Protein AF-A0A5C9ES95-F1 (afdb_monomer_lite)

Secondary structure (DSSP, 8-state):
----HHHHHHHTTTT-HHHHHHHHHHHHHHHHTT--SEEE-SEEEE----HHHHHHHHHHHHHHHTTS--SSEEEEPPBSS-TTTTTTTT--HHHHHHHHHHHHHHHHTT-B----S-TTTTT--PPTT-B-EE--HHHHHHHHHTS--B-----HHHHHHHHHHTEEE--GGGSGGG--EEEEEE--S---HHHHHHHHHHHHHHHTTS-EEEES-----HHHHHHHHHHHHHHH----EEETTTSS---EEEEEEEEEPPHHHHHHHHHHT---SS-SEEEEEEEEE-HHHHHHHHHS----S-EEEEE-HHHHTT--PPPTTEEEESSB-TTTS-GGGTT--EEEES-HHHHHHHHHHH--EEEE--HHHHH-

Radius of gyration: 20.48 Å; chains: 1; bounding box: 52×50×52 Å

Structure (mmCIF, N/CA/C/O backbone):
data_AF-A0A5C9ES95-F1
#
_entry.id   AF-A0A5C9ES95-F1
#
loop_
_atom_site.group_PDB
_atom_site.id
_atom_site.type_symbol
_atom_site.label_atom_id
_atom_site.label_alt_id
_atom_site.label_comp_id
_atom_site.label_asym_id
_atom_site.label_entity_id
_atom_site.label_seq_id
_atom_site.pdbx_PDB_ins_code
_atom_site.Cartn_x
_atom_site.Cartn_y
_atom_site.Cartn_z
_atom_site.occupancy
_atom_site.B_iso_or_equiv
_atom_site.auth_seq_id
_atom_site.auth_comp_id
_atom_site.auth_asym_id
_atom_site.auth_atom_id
_atom_site.pdbx_PDB_model_num
ATOM 1 N N . MET A 1 1 ? -25.489 -1.469 14.350 1.00 92.94 1 MET A N 1
ATOM 2 C CA . MET A 1 1 ? -24.376 -2.086 15.109 1.00 92.94 1 MET A CA 1
ATOM 3 C C . MET A 1 1 ? -24.628 -1.999 16.622 1.00 92.94 1 MET A C 1
ATOM 5 O O . MET A 1 1 ? -25.226 -1.022 17.062 1.00 92.94 1 MET A O 1
ATOM 9 N N . TYR A 1 2 ? -24.215 -2.992 17.417 1.00 95.62 2 TYR A N 1
ATOM 10 C CA . TYR A 1 2 ? -24.234 -2.962 18.887 1.00 95.62 2 TYR A CA 1
ATOM 11 C C . TYR A 1 2 ? -23.021 -2.196 19.427 1.00 95.62 2 TYR A C 1
ATOM 13 O O . TYR A 1 2 ? -21.894 -2.423 18.988 1.00 95.62 2 TYR A O 1
ATOM 21 N N . LEU A 1 3 ? -23.260 -1.310 20.394 1.00 97.44 3 LEU A N 1
ATOM 22 C CA . LEU A 1 3 ? -22.221 -0.585 21.117 1.00 97.44 3 LEU A CA 1
ATOM 23 C C . LEU A 1 3 ? -22.268 -0.946 22.600 1.00 97.44 3 LEU A C 1
ATOM 25 O O . LEU A 1 3 ? -23.328 -1.047 23.217 1.00 97.44 3 LEU A O 1
ATOM 29 N N . THR A 1 4 ? -21.095 -1.116 23.191 1.00 98.00 4 THR A N 1
ATOM 30 C CA . THR A 1 4 ? -20.934 -1.180 24.642 1.00 98.00 4 THR A CA 1
ATOM 31 C C . THR A 1 4 ? -21.221 0.187 25.267 1.00 98.00 4 THR A C 1
ATOM 33 O O . THR A 1 4 ? -21.088 1.226 24.622 1.00 98.00 4 THR A O 1
ATOM 36 N N . LYS A 1 5 ? -21.531 0.215 26.570 1.00 97.69 5 LYS A N 1
ATOM 37 C CA . LYS A 1 5 ? -21.778 1.473 27.305 1.00 97.69 5 LYS A CA 1
ATOM 38 C C . LYS A 1 5 ? -20.624 2.475 27.197 1.00 97.69 5 LYS A C 1
ATOM 40 O O . LYS A 1 5 ? -20.855 3.678 27.174 1.00 97.69 5 LYS A O 1
ATOM 45 N N . GLU A 1 6 ? -19.384 1.986 27.154 1.00 97.25 6 GLU A N 1
ATOM 46 C CA . GLU A 1 6 ? -18.206 2.840 26.978 1.00 97.25 6 GLU A CA 1
ATOM 47 C C . GLU A 1 6 ? -18.177 3.474 25.581 1.00 97.25 6 GLU A C 1
ATOM 49 O O . GLU A 1 6 ? -17.906 4.665 25.445 1.00 97.25 6 GLU A O 1
ATOM 54 N N . GLU A 1 7 ? -18.493 2.703 24.541 1.00 98.19 7 GLU A N 1
ATOM 55 C CA . GLU A 1 7 ? -18.530 3.208 23.168 1.00 98.19 7 GLU A CA 1
ATOM 56 C C . GLU A 1 7 ? -19.686 4.189 22.951 1.00 98.19 7 GLU A C 1
ATOM 58 O O . GLU A 1 7 ? -19.496 5.207 22.286 1.00 98.19 7 GLU A O 1
ATOM 63 N N . GLU A 1 8 ? -20.848 3.941 23.563 1.00 98.00 8 GLU A N 1
ATOM 64 C CA . GLU A 1 8 ? -21.971 4.886 23.585 1.00 98.00 8 GLU A CA 1
ATOM 65 C C . GLU A 1 8 ? -21.584 6.201 24.280 1.00 98.00 8 GLU A C 1
ATOM 67 O O . GLU A 1 8 ? -21.850 7.280 23.750 1.00 98.00 8 GLU A O 1
ATOM 72 N N . ALA A 1 9 ? -20.894 6.137 25.423 1.00 98.06 9 ALA A N 1
ATOM 73 C CA . ALA A 1 9 ? -20.397 7.325 26.120 1.00 98.06 9 ALA A CA 1
ATOM 74 C C . ALA A 1 9 ? -19.404 8.128 25.256 1.00 98.06 9 ALA A C 1
ATOM 76 O O . ALA A 1 9 ? -19.482 9.359 25.182 1.00 98.06 9 ALA A O 1
ATOM 77 N N . ILE A 1 10 ? -18.498 7.449 24.535 1.00 98.06 10 ILE A N 1
ATOM 78 C CA . ILE A 1 10 ? -17.598 8.102 23.570 1.00 98.06 10 ILE A CA 1
ATOM 79 C C . ILE A 1 10 ? -18.400 8.765 22.444 1.00 98.06 10 ILE A C 1
ATOM 81 O O . ILE A 1 10 ? -18.143 9.926 22.118 1.00 98.06 10 ILE A O 1
ATOM 85 N N . LEU A 1 11 ? -19.371 8.054 21.863 1.00 97.94 11 LEU A N 1
ATOM 86 C CA . LEU A 1 11 ? -20.227 8.562 20.790 1.00 97.94 11 LEU A CA 1
ATOM 87 C C . LEU A 1 11 ? -20.994 9.825 21.219 1.00 97.94 11 LEU A C 1
ATOM 89 O O . LEU A 1 11 ? -21.099 10.778 20.441 1.00 97.94 11 LEU A O 1
ATOM 93 N N . ASN A 1 12 ? -21.453 9.858 22.472 1.00 97.88 12 ASN A N 1
ATOM 94 C CA . ASN A 1 12 ? -22.165 10.981 23.085 1.00 97.88 12 ASN A CA 1
ATOM 95 C C . ASN A 1 12 ? -21.260 12.168 23.462 1.00 97.88 12 ASN A C 1
ATOM 97 O O . ASN A 1 12 ? -21.764 13.221 23.851 1.00 97.88 12 ASN A O 1
ATOM 101 N N . GLY A 1 13 ? -19.937 12.047 23.311 1.00 97.31 13 GLY A N 1
ATOM 102 C CA . GLY A 1 13 ? -18.993 13.143 23.550 1.00 97.31 13 GLY A CA 1
ATOM 103 C C . GLY A 1 13 ? -18.399 13.201 24.952 1.00 97.31 13 GLY A C 1
ATOM 104 O O . GLY A 1 13 ? -17.645 14.130 25.238 1.00 97.31 13 GLY A O 1
ATOM 105 N N . GLU A 1 14 ? -18.652 12.208 25.805 1.00 97.62 14 GLU A N 1
ATOM 106 C CA . GLU A 1 14 ? -18.163 12.203 27.191 1.00 97.62 14 GLU A CA 1
ATOM 107 C C . GLU A 1 14 ? -16.629 12.113 27.282 1.00 97.62 14 GLU A C 1
ATOM 109 O O . GLU A 1 14 ? -16.037 12.563 28.259 1.00 97.62 14 GLU A O 1
ATOM 114 N N . GLN A 1 15 ? -15.966 11.599 26.236 1.00 94.62 15 GLN A N 1
ATOM 115 C CA . GLN A 1 15 ? -14.499 11.563 26.115 1.00 94.62 15 GLN A CA 1
ATOM 116 C C . GLN A 1 15 ? -13.932 12.590 25.116 1.00 94.62 15 GLN A C 1
ATOM 118 O O . GLN A 1 15 ? -12.821 12.429 24.604 1.00 94.62 15 GLN A O 1
ATOM 123 N N . GLY A 1 16 ? -14.687 13.650 24.824 1.00 95.94 16 GLY A N 1
ATOM 124 C CA . GLY A 1 16 ? -14.249 14.758 23.980 1.00 95.94 16 GLY A CA 1
ATOM 125 C C . GLY A 1 16 ? -14.652 14.645 22.507 1.00 95.94 16 GLY A C 1
ATOM 126 O O . GLY A 1 16 ? -14.938 13.577 21.960 1.00 95.94 16 GLY A O 1
ATOM 127 N N . ASN A 1 17 ? -14.658 15.803 21.843 1.00 96.75 17 ASN A N 1
ATOM 128 C CA . ASN A 1 17 ? -15.252 15.970 20.516 1.00 96.75 17 ASN A CA 1
ATOM 129 C C . ASN A 1 17 ? -14.557 15.159 19.414 1.00 96.75 17 ASN A C 1
ATOM 131 O O . ASN A 1 17 ? -15.241 14.649 18.526 1.00 96.75 17 ASN A O 1
ATOM 135 N N . ILE A 1 18 ? -13.225 15.036 19.452 1.00 97.38 18 ILE A N 1
ATOM 136 C CA . ILE A 1 18 ? -12.469 14.307 18.421 1.00 97.38 18 ILE A CA 1
ATOM 137 C C . ILE A 1 18 ? -12.787 12.809 18.490 1.00 97.38 18 ILE A C 1
ATOM 139 O O . ILE A 1 18 ? -13.178 12.229 17.480 1.00 97.38 18 ILE A O 1
ATOM 143 N N . LYS A 1 19 ? -12.747 12.198 19.684 1.00 97.94 19 LYS A N 1
ATOM 144 C CA . LYS A 1 19 ? -13.131 10.788 19.861 1.00 97.94 19 LYS A CA 1
ATOM 145 C C . LYS A 1 19 ? -14.589 10.529 19.472 1.00 97.94 19 LYS A C 1
ATOM 147 O O . LYS A 1 19 ? -14.869 9.522 18.833 1.00 97.94 19 LYS A O 1
ATOM 152 N N . ALA A 1 20 ? -15.505 11.455 19.759 1.00 98.38 20 ALA A N 1
ATOM 153 C CA . ALA A 1 20 ? -16.894 11.340 19.313 1.00 98.38 20 ALA A CA 1
ATOM 154 C C . ALA A 1 20 ? -17.040 11.409 17.783 1.00 98.38 20 ALA A C 1
ATOM 156 O O . ALA A 1 20 ? -17.848 10.690 17.197 1.00 98.38 20 ALA A O 1
ATOM 157 N N . LYS A 1 21 ? -16.264 12.267 17.100 1.00 98.38 21 LYS A N 1
ATOM 158 C CA . LYS A 1 21 ? -16.206 12.296 15.626 1.00 98.38 21 LYS A CA 1
ATOM 159 C C . LYS A 1 21 ? -15.625 10.991 15.066 1.00 98.38 21 LYS A C 1
ATOM 161 O O . LYS A 1 21 ? -16.226 10.433 14.154 1.00 98.38 21 LYS A O 1
ATOM 166 N N . ALA A 1 22 ? -14.532 10.487 15.640 1.00 98.44 22 ALA A N 1
ATOM 167 C CA . ALA A 1 22 ? -13.941 9.199 15.272 1.00 98.44 22 ALA A CA 1
ATOM 168 C C . ALA A 1 22 ? -14.947 8.048 15.433 1.00 98.44 22 ALA A C 1
ATOM 170 O O . ALA A 1 22 ? -15.141 7.258 14.512 1.00 98.44 22 ALA A O 1
ATOM 171 N N . MET A 1 23 ? -15.661 8.008 16.561 1.00 98.62 23 MET A N 1
ATOM 172 C CA . MET A 1 23 ? -16.668 6.982 16.827 1.00 98.62 23 MET A CA 1
ATOM 173 C C . MET A 1 23 ? -17.824 7.071 15.833 1.00 98.62 23 MET A C 1
ATOM 175 O O . MET A 1 23 ? -18.225 6.053 15.286 1.00 98.62 23 MET A O 1
ATOM 179 N N . ARG A 1 24 ? -18.306 8.279 15.508 1.00 98.56 24 ARG A N 1
ATOM 180 C CA . ARG A 1 24 ? -19.319 8.467 14.455 1.00 98.56 24 ARG A CA 1
ATOM 181 C C . ARG A 1 24 ? -18.871 7.917 13.104 1.00 98.56 24 ARG A C 1
ATOM 183 O O . ARG A 1 24 ? -19.689 7.294 12.434 1.00 98.56 24 ARG A O 1
ATOM 190 N N . ILE A 1 25 ? -17.612 8.124 12.707 1.00 98.38 25 ILE A N 1
ATOM 191 C CA . ILE A 1 25 ? -17.070 7.571 11.453 1.00 98.38 25 ILE A CA 1
ATOM 192 C C . ILE A 1 25 ? -17.148 6.041 11.476 1.00 98.38 25 ILE A C 1
ATOM 194 O O . ILE A 1 25 ? -17.706 5.454 10.551 1.00 98.38 25 ILE A O 1
ATOM 198 N N . LEU A 1 26 ? -16.642 5.401 12.535 1.00 98.62 26 LEU A N 1
ATOM 199 C CA . LEU A 1 26 ? -16.649 3.940 12.638 1.00 98.62 26 LEU A CA 1
ATOM 200 C C . LEU A 1 26 ? -18.070 3.375 12.729 1.00 98.62 26 LEU A C 1
ATOM 202 O O . LEU A 1 26 ? -18.377 2.421 12.027 1.00 98.62 26 LEU A O 1
ATOM 206 N N . VAL A 1 27 ? -18.959 3.986 13.517 1.00 98.38 27 VAL A N 1
ATOM 207 C CA . VAL A 1 27 ? -20.367 3.569 13.620 1.00 98.38 27 VAL A CA 1
ATOM 208 C C . VAL A 1 27 ? -21.075 3.674 12.278 1.00 98.38 27 VAL A C 1
ATOM 210 O O . VAL A 1 27 ? -21.735 2.729 11.868 1.00 98.38 27 VAL A O 1
ATOM 213 N N . THR A 1 28 ? -20.871 4.776 11.552 1.00 98.31 28 THR A N 1
ATOM 214 C CA . THR A 1 28 ? -21.473 4.962 10.225 1.00 98.31 28 THR A CA 1
ATOM 215 C C . THR A 1 28 ? -20.986 3.894 9.246 1.00 98.31 28 THR A C 1
ATOM 217 O O . THR A 1 28 ? -21.786 3.339 8.500 1.00 98.31 28 THR A O 1
ATOM 220 N N . LEU A 1 29 ? -19.688 3.570 9.255 1.00 97.88 29 LEU A N 1
ATOM 221 C CA . LEU A 1 29 ? -19.146 2.478 8.438 1.00 97.88 29 LEU A CA 1
ATOM 222 C C . LEU A 1 29 ? -19.723 1.124 8.856 1.00 97.88 29 LEU A C 1
ATOM 224 O O . LEU A 1 29 ? -20.117 0.340 7.996 1.00 97.88 29 LEU A O 1
ATOM 228 N N . GLY A 1 30 ? -19.817 0.874 10.162 1.00 97.94 30 GLY A N 1
ATOM 229 C CA . GLY A 1 30 ? -20.441 -0.322 10.709 1.00 97.94 30 GLY A CA 1
ATOM 230 C C . GLY A 1 30 ? -21.886 -0.476 10.246 1.00 97.94 30 GLY A C 1
ATOM 231 O O . GLY A 1 30 ? -22.258 -1.543 9.777 1.00 97.94 30 GLY A O 1
ATOM 232 N N . ASP A 1 31 ? -22.682 0.590 10.272 1.00 97.50 31 ASP A N 1
ATOM 233 C CA . ASP A 1 31 ? -24.067 0.552 9.801 1.00 97.50 31 ASP A CA 1
ATOM 234 C C . ASP A 1 31 ? -24.163 0.365 8.275 1.00 97.50 31 ASP A C 1
ATOM 236 O O . ASP A 1 31 ? -24.999 -0.409 7.814 1.00 97.50 31 ASP A O 1
ATOM 240 N N . ILE A 1 32 ? -23.284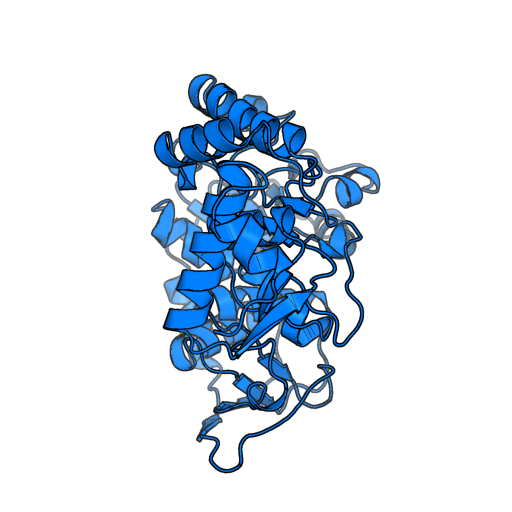 0.994 7.480 1.00 97.56 32 ILE A N 1
ATOM 241 C CA . ILE A 1 32 ? -23.234 0.809 6.014 1.00 97.56 32 ILE A CA 1
ATOM 242 C C . ILE A 1 32 ? -22.939 -0.650 5.643 1.00 97.56 32 ILE A C 1
ATOM 244 O O . ILE A 1 32 ? -23.533 -1.184 4.705 1.00 97.56 32 ILE A O 1
ATOM 248 N N . PHE A 1 33 ? -22.016 -1.290 6.361 1.00 97.00 33 PHE A N 1
ATOM 249 C CA . PHE A 1 33 ? -21.569 -2.653 6.072 1.00 97.00 33 PHE A CA 1
ATOM 250 C C . PHE A 1 33 ? -22.226 -3.722 6.953 1.00 97.00 33 PHE A C 1
ATOM 252 O O . PHE A 1 33 ? -21.821 -4.881 6.895 1.00 97.00 33 PHE A O 1
ATOM 259 N N . ASN A 1 34 ? -23.257 -3.356 7.721 1.00 96.88 34 ASN A N 1
ATOM 260 C CA . ASN A 1 34 ? -23.978 -4.238 8.643 1.00 96.88 34 ASN A CA 1
ATOM 261 C C . ASN A 1 34 ? -23.061 -4.970 9.642 1.00 96.88 34 ASN A C 1
ATOM 263 O O . ASN A 1 34 ? -23.266 -6.147 9.931 1.00 96.88 34 ASN A O 1
ATOM 267 N N . ALA A 1 35 ? -22.047 -4.281 10.167 1.00 97.81 35 ALA A N 1
ATOM 268 C CA . ALA A 1 35 ? -21.221 -4.788 11.253 1.00 97.81 35 ALA A CA 1
ATOM 269 C C . ALA A 1 35 ? -22.073 -5.026 12.508 1.00 97.81 35 ALA A C 1
ATOM 271 O O . ALA A 1 35 ? -22.896 -4.185 12.900 1.00 97.81 35 ALA A O 1
ATOM 272 N N . GLU A 1 36 ? -21.851 -6.166 13.159 1.00 95.38 36 GLU A N 1
ATOM 273 C CA . GLU A 1 36 ? -22.547 -6.508 14.399 1.00 95.38 36 GLU A CA 1
ATOM 274 C C . GLU A 1 36 ? -22.044 -5.657 15.563 1.00 95.38 36 GLU A C 1
ATOM 276 O O . GLU A 1 36 ? -22.853 -5.108 16.309 1.00 95.38 36 GLU A O 1
ATOM 281 N N . ASP A 1 37 ? -20.728 -5.484 15.674 1.00 98.25 37 ASP A N 1
ATOM 282 C CA . ASP A 1 37 ? -20.047 -4.793 16.765 1.00 98.25 37 ASP A CA 1
ATOM 283 C C . ASP A 1 37 ? -18.734 -4.121 16.311 1.00 98.25 37 ASP A C 1
ATOM 285 O O . ASP A 1 37 ? -18.355 -4.133 15.134 1.00 98.25 37 ASP A O 1
ATOM 289 N N . LEU A 1 38 ? -18.047 -3.482 17.261 1.00 98.56 38 LEU A N 1
ATOM 290 C CA . LEU A 1 38 ? -16.670 -3.022 17.111 1.00 98.56 38 LEU A CA 1
ATOM 291 C C . LEU A 1 38 ? -15.717 -4.049 17.736 1.00 98.56 38 LEU A C 1
ATOM 293 O O . LEU A 1 38 ? -15.916 -4.488 18.869 1.00 98.56 38 LEU A O 1
ATOM 297 N N . ILE A 1 39 ? -14.625 -4.356 17.043 1.00 98.50 39 ILE A N 1
ATOM 298 C CA . ILE A 1 39 ? -13.579 -5.275 17.507 1.00 98.50 39 ILE A CA 1
ATOM 299 C C . ILE A 1 39 ? -12.263 -4.537 17.764 1.00 98.50 39 ILE A C 1
ATOM 301 O O . ILE A 1 39 ? -11.966 -3.554 17.079 1.00 98.50 39 ILE A O 1
ATOM 305 N N . PRO A 1 40 ? -11.448 -4.987 18.736 1.00 98.62 40 PRO A N 1
ATOM 306 C CA . PRO A 1 40 ? -10.141 -4.397 18.993 1.00 98.62 40 PRO A CA 1
ATOM 307 C C . PRO A 1 40 ? -9.169 -4.652 17.836 1.00 98.62 40 PRO A C 1
ATOM 309 O O . PRO A 1 40 ? -9.217 -5.696 17.186 1.00 98.62 40 PRO A O 1
ATOM 312 N N . ILE A 1 41 ? -8.244 -3.716 17.625 1.00 98.75 41 ILE A N 1
ATOM 313 C CA . ILE A 1 41 ? -7.147 -3.843 16.654 1.00 98.75 41 ILE A CA 1
ATOM 314 C C . ILE A 1 41 ? -5.783 -3.756 17.347 1.00 98.75 41 ILE A C 1
ATOM 316 O O . ILE A 1 41 ? -5.640 -3.082 18.363 1.00 98.75 41 ILE A O 1
ATOM 320 N N . GLU A 1 42 ? -4.757 -4.403 16.789 1.00 98.44 42 GLU A N 1
ATOM 321 C CA . GLU A 1 42 ? -3.384 -4.320 17.327 1.00 98.44 42 GLU A CA 1
ATOM 322 C C . GLU A 1 42 ? -2.580 -3.146 16.755 1.00 98.44 42 GLU A C 1
ATOM 324 O O . GLU A 1 42 ? -1.670 -2.635 17.408 1.00 98.44 42 GLU A O 1
ATOM 329 N N . SER A 1 43 ? -2.881 -2.725 15.525 1.00 98.62 43 SER A N 1
ATOM 330 C CA . SER A 1 43 ? -2.172 -1.624 14.872 1.00 98.62 43 SER A CA 1
ATOM 331 C C . SER A 1 43 ? -3.011 -0.952 13.796 1.00 98.62 43 SER A C 1
ATOM 333 O O . SER A 1 43 ? -3.942 -1.551 13.249 1.00 98.62 43 SER A O 1
ATOM 335 N N . ALA A 1 44 ? -2.628 0.275 13.454 1.00 98.62 44 ALA A N 1
ATOM 336 C CA . ALA A 1 44 ? -3.203 1.031 12.354 1.00 98.62 44 ALA A CA 1
ATOM 337 C C . ALA A 1 44 ? -2.124 1.531 11.385 1.00 98.62 44 ALA A C 1
ATOM 339 O O . ALA A 1 44 ? -0.987 1.820 11.768 1.00 98.62 44 ALA A O 1
ATOM 340 N N . GLN A 1 45 ? -2.494 1.671 10.115 1.00 98.12 45 GLN A N 1
ATOM 341 C CA . GLN A 1 45 ? -1.677 2.352 9.115 1.00 98.12 45 GLN A CA 1
ATOM 342 C C . GLN A 1 45 ? -2.535 3.408 8.428 1.00 98.12 45 GLN A C 1
ATOM 344 O O . GLN A 1 45 ? -3.555 3.075 7.826 1.00 98.12 45 GLN A O 1
ATOM 349 N N . ILE A 1 46 ? -2.105 4.664 8.510 1.00 97.75 46 ILE A N 1
ATOM 350 C CA . ILE A 1 46 ? -2.853 5.839 8.062 1.00 97.75 46 ILE A CA 1
ATOM 351 C C . ILE A 1 46 ? -2.354 6.273 6.677 1.00 97.75 46 ILE A C 1
ATOM 353 O O . ILE A 1 46 ? -1.185 6.625 6.504 1.00 97.75 46 ILE A O 1
ATOM 357 N N . ALA A 1 47 ? -3.249 6.230 5.692 1.00 93.94 47 ALA A N 1
ATOM 358 C CA . ALA A 1 47 ? -3.072 6.717 4.330 1.00 93.94 47 ALA A CA 1
ATOM 359 C C . ALA A 1 47 ? -3.508 8.179 4.196 1.00 93.94 47 ALA A C 1
ATOM 361 O O . ALA A 1 47 ? -4.003 8.782 5.144 1.00 93.94 47 ALA A O 1
ATOM 362 N N . GLY A 1 48 ? -3.323 8.752 3.003 1.00 88.56 48 GLY A N 1
ATOM 363 C CA . GLY A 1 48 ? -3.603 10.170 2.773 1.00 88.56 48 GLY A CA 1
ATOM 364 C C . GLY A 1 48 ? -2.608 11.068 3.506 1.00 88.56 48 GLY A C 1
ATOM 365 O O . GLY A 1 48 ? -3.001 11.992 4.200 1.00 88.56 48 GLY A O 1
ATOM 366 N N . VAL A 1 49 ? -1.314 10.762 3.394 1.00 96.94 49 VAL A N 1
ATOM 367 C CA . VAL A 1 49 ? -0.235 11.541 4.029 1.00 96.94 49 VAL A CA 1
ATOM 368 C C . VAL A 1 49 ? 0.365 12.548 3.050 1.00 96.94 49 VAL A C 1
ATOM 370 O O . VAL A 1 49 ? 0.850 13.600 3.456 1.00 96.94 49 VAL A O 1
ATOM 373 N N . SER A 1 50 ? 0.332 12.266 1.746 1.00 97.62 50 SER A N 1
ATOM 374 C CA . SER A 1 50 ? 0.858 13.198 0.752 1.00 97.62 50 SER A CA 1
ATOM 375 C C . SER A 1 50 ? -0.054 14.410 0.580 1.00 97.62 50 SER A C 1
ATOM 377 O O . SER A 1 50 ? -1.241 14.259 0.272 1.00 97.62 50 SER A O 1
ATOM 379 N N . TYR A 1 51 ? 0.522 15.612 0.687 1.00 98.00 51 TYR A N 1
ATOM 380 C CA . TYR A 1 51 ? -0.186 16.867 0.430 1.00 98.00 51 TYR A CA 1
ATOM 381 C C . TYR A 1 51 ? -0.782 16.912 -0.982 1.00 98.00 51 TYR A C 1
ATOM 383 O O . TYR A 1 51 ? -1.900 17.388 -1.148 1.00 98.00 51 TYR A O 1
ATOM 391 N N . LYS A 1 52 ? -0.107 16.311 -1.975 1.00 95.94 52 LYS A N 1
ATOM 392 C CA . LYS A 1 52 ? -0.641 16.139 -3.338 1.00 95.94 52 LYS A CA 1
ATOM 393 C C . LYS A 1 52 ? -2.017 15.470 -3.338 1.00 95.94 52 LYS A C 1
ATOM 395 O O . LYS A 1 52 ? -2.887 15.842 -4.112 1.00 95.94 52 LYS A O 1
ATOM 400 N N . THR A 1 53 ? -2.200 14.464 -2.483 1.00 93.81 53 THR A N 1
ATOM 401 C CA . THR A 1 53 ? -3.417 13.640 -2.473 1.00 93.81 53 THR A CA 1
ATOM 402 C C . THR A 1 53 ? -4.539 14.205 -1.612 1.00 93.81 53 THR A C 1
ATOM 404 O O . THR A 1 53 ? -5.702 13.972 -1.925 1.00 93.81 53 THR A O 1
ATOM 407 N N . ILE A 1 54 ? -4.212 14.923 -0.533 1.00 96.19 54 ILE A N 1
ATOM 408 C CA . ILE A 1 54 ? -5.218 15.373 0.443 1.00 96.19 54 ILE A CA 1
ATOM 409 C C . ILE A 1 54 ? -5.484 16.883 0.413 1.00 96.19 54 ILE A C 1
ATOM 411 O O . ILE A 1 54 ? -6.520 17.329 0.908 1.00 96.19 54 ILE A O 1
ATOM 415 N N . GLY A 1 55 ? -4.565 17.663 -0.162 1.00 97.44 55 GLY A N 1
ATOM 416 C CA . GLY A 1 55 ? -4.653 19.115 -0.267 1.00 97.44 55 GLY A CA 1
ATOM 417 C C . GLY A 1 55 ? -4.831 19.832 1.073 1.00 97.44 55 GLY A C 1
ATOM 418 O O . GLY A 1 55 ? -4.563 19.292 2.149 1.00 97.44 55 GLY A O 1
ATOM 419 N N . ASP A 1 56 ? -5.303 21.076 0.996 1.00 98.25 56 ASP A N 1
ATOM 420 C CA . ASP A 1 56 ? -5.559 21.909 2.174 1.00 98.25 56 ASP A CA 1
ATOM 421 C C . ASP A 1 56 ? -6.645 21.322 3.081 1.00 98.25 56 ASP A C 1
ATOM 423 O O . ASP A 1 56 ? -6.472 21.305 4.293 1.00 98.25 56 ASP A O 1
ATOM 427 N N . ALA A 1 57 ? -7.710 20.754 2.509 1.00 97.50 57 ALA A N 1
ATOM 428 C CA . ALA A 1 57 ? -8.810 20.182 3.286 1.00 97.50 57 ALA A CA 1
ATOM 429 C C . ALA A 1 57 ? -8.356 19.010 4.173 1.00 97.50 57 ALA A C 1
ATOM 431 O O . ALA A 1 57 ? -8.754 18.912 5.332 1.00 97.50 57 ALA A O 1
ATOM 432 N N . GLY A 1 58 ? -7.508 18.120 3.647 1.00 97.44 58 GLY A N 1
ATOM 433 C CA . GLY A 1 58 ? -6.952 17.029 4.442 1.00 97.44 58 GLY A CA 1
ATOM 434 C C . GLY A 1 58 ? -5.924 17.497 5.467 1.00 97.44 58 GLY A C 1
ATOM 435 O O . GLY A 1 58 ? -5.881 16.956 6.568 1.00 97.44 58 GLY A O 1
ATOM 436 N N . LEU A 1 59 ? -5.127 18.516 5.135 1.00 98.38 59 LEU A N 1
ATOM 437 C CA . LEU A 1 59 ? -4.215 19.141 6.090 1.00 98.38 59 LEU A CA 1
ATOM 438 C C . LEU A 1 59 ? -4.980 19.766 7.268 1.00 98.38 59 LEU A C 1
ATOM 440 O O . LEU A 1 59 ? -4.662 19.460 8.414 1.00 98.38 59 LEU A O 1
ATOM 444 N N . GLU A 1 60 ? -5.995 20.586 6.994 1.00 98.19 60 GLU A N 1
ATOM 445 C CA . GLU A 1 60 ? -6.840 21.218 8.017 1.00 98.19 60 GLU A CA 1
ATOM 446 C C . GLU A 1 60 ? -7.543 20.166 8.881 1.00 98.19 60 GLU A C 1
ATOM 448 O O . GLU A 1 60 ? -7.520 20.260 10.105 1.00 98.19 60 GLU A O 1
ATOM 453 N N . PHE A 1 61 ? -8.075 19.103 8.266 1.00 97.38 61 PHE A N 1
ATOM 454 C CA . PHE A 1 61 ? -8.663 17.979 8.998 1.00 97.38 61 PHE A CA 1
ATOM 455 C C . PHE A 1 61 ? -7.681 17.339 9.992 1.00 97.38 61 PHE A C 1
ATOM 457 O O . PHE A 1 61 ? -8.065 17.038 11.122 1.00 97.38 61 PHE A O 1
ATOM 464 N N . LEU A 1 62 ? -6.426 17.113 9.589 1.00 98.06 62 LEU A N 1
ATOM 465 C CA . LEU A 1 62 ? -5.416 16.513 10.464 1.00 98.06 62 LEU A CA 1
ATOM 466 C C . LEU A 1 62 ? -4.972 17.472 11.572 1.00 98.06 62 LEU A C 1
ATOM 468 O O . LEU A 1 62 ? -4.785 17.035 12.706 1.00 98.06 62 LEU A O 1
ATOM 472 N N . GLU A 1 63 ? -4.825 18.763 11.270 1.00 98.00 63 GLU A N 1
ATOM 473 C CA . GLU A 1 63 ? -4.490 19.783 12.269 1.00 98.00 63 GLU A CA 1
ATOM 474 C C . GLU A 1 63 ? -5.603 19.945 13.314 1.00 98.00 63 GLU A C 1
ATOM 476 O O . GLU A 1 63 ? -5.306 20.006 14.505 1.00 98.00 63 GLU A O 1
ATOM 481 N N . ASP A 1 64 ? -6.872 19.897 12.903 1.00 97.38 64 ASP A N 1
ATOM 482 C CA . ASP A 1 64 ? -8.035 19.916 13.802 1.00 97.38 64 ASP A CA 1
ATOM 483 C C . ASP A 1 64 ? -8.069 18.726 14.778 1.00 97.38 64 ASP A C 1
ATOM 485 O O . ASP A 1 64 ? -8.747 18.773 15.809 1.00 97.38 64 ASP A O 1
ATOM 489 N N . TRP A 1 65 ? -7.391 17.627 14.437 1.00 97.75 65 TRP A N 1
ATOM 490 C CA . TRP A 1 65 ? -7.355 16.396 15.230 1.00 97.75 65 TRP A CA 1
ATOM 491 C C . TRP A 1 65 ? -6.046 16.225 16.011 1.00 97.75 65 TRP A C 1
ATOM 493 O O . TRP A 1 65 ? -5.951 15.305 16.822 1.00 97.75 65 TRP A O 1
ATOM 503 N N . ALA A 1 66 ? -5.071 17.120 15.822 1.00 95.19 66 ALA A N 1
ATOM 504 C CA . ALA A 1 66 ? -3.691 16.991 16.295 1.00 95.19 66 ALA A CA 1
ATOM 505 C C . ALA A 1 66 ? -3.531 16.840 17.824 1.00 95.19 66 ALA A C 1
ATOM 507 O O . ALA A 1 66 ? -2.505 16.321 18.273 1.00 95.19 66 ALA A O 1
ATOM 508 N N . ASP A 1 67 ? -4.534 17.266 18.601 1.00 92.81 67 ASP A N 1
ATOM 509 C CA . ASP A 1 67 ? -4.575 17.174 20.069 1.00 92.81 67 ASP A CA 1
ATOM 510 C C . ASP A 1 67 ? -5.083 15.815 20.591 1.00 92.81 67 ASP A C 1
ATOM 512 O O . ASP A 1 67 ? -4.993 15.525 21.787 1.00 92.81 67 ASP A O 1
ATOM 516 N N . ALA A 1 68 ? -5.637 14.962 19.726 1.00 96.19 68 ALA A N 1
ATOM 517 C CA . ALA A 1 68 ? -6.012 13.602 20.102 1.00 96.19 68 ALA A CA 1
ATOM 518 C C . ALA A 1 68 ? -4.778 12.691 20.173 1.00 96.19 68 ALA A C 1
ATOM 520 O O . ALA A 1 68 ? -3.726 13.022 19.647 1.00 96.19 68 ALA A O 1
ATOM 521 N N . GLN A 1 69 ? -4.890 11.538 20.833 1.00 98.06 69 GLN A N 1
ATOM 522 C CA . GLN A 1 69 ? -3.793 10.572 20.950 1.00 98.06 69 GLN A CA 1
ATOM 523 C C . GLN A 1 69 ? -4.251 9.201 20.468 1.00 98.06 69 GLN A C 1
ATOM 525 O O . GLN A 1 69 ? -5.315 8.724 20.876 1.00 98.06 69 GLN A O 1
ATOM 530 N N . VAL A 1 70 ? -3.452 8.573 19.605 1.00 98.62 70 VAL A N 1
ATOM 531 C CA . VAL A 1 70 ? -3.669 7.181 19.197 1.00 98.62 70 VAL A CA 1
ATOM 532 C C . VAL A 1 70 ? -3.421 6.245 20.377 1.00 98.62 70 VAL A C 1
ATOM 534 O O . VAL A 1 70 ? -2.576 6.512 21.231 1.00 98.62 70 VAL A O 1
ATOM 537 N N . VAL A 1 71 ? -4.161 5.138 20.430 1.00 98.62 71 VAL A N 1
ATOM 538 C CA . VAL A 1 71 ? -4.096 4.167 21.539 1.00 98.62 71 VAL A CA 1
ATOM 539 C C . VAL A 1 71 ? -3.498 2.817 21.130 1.00 98.62 71 VAL A C 1
ATOM 541 O O . VAL A 1 71 ? -3.323 1.940 21.971 1.00 98.62 71 VAL A O 1
ATOM 544 N N . VAL A 1 72 ? -3.152 2.654 19.849 1.00 98.56 72 VAL A N 1
ATOM 545 C CA . VAL A 1 72 ? -2.486 1.470 19.277 1.00 98.56 72 VAL A CA 1
ATOM 546 C C . VAL A 1 72 ? -1.281 1.888 18.435 1.00 98.56 72 VAL A C 1
ATOM 548 O O . VAL A 1 72 ? -1.199 3.041 17.994 1.00 98.56 72 VAL A O 1
ATOM 551 N N . GLU A 1 73 ? -0.342 0.967 18.172 1.00 98.25 73 GLU A N 1
ATOM 552 C CA . GLU A 1 73 ? 0.798 1.273 17.299 1.00 98.25 73 GLU A CA 1
ATOM 553 C C . GLU A 1 73 ? 0.294 1.729 15.927 1.00 98.25 73 GLU A C 1
ATOM 555 O O . GLU A 1 73 ? -0.379 0.989 15.210 1.00 98.25 73 GLU A O 1
ATOM 560 N N . SER A 1 74 ? 0.636 2.965 15.570 1.00 98.50 74 SER A N 1
ATOM 561 C CA . SER A 1 74 ? 0.139 3.616 14.365 1.00 98.50 74 SER A CA 1
ATOM 562 C C . SER A 1 74 ? 1.298 4.064 13.489 1.00 98.50 74 SER A C 1
ATOM 564 O O . SER A 1 74 ? 2.239 4.710 13.960 1.00 98.50 74 SER A O 1
ATOM 566 N N . ARG A 1 75 ? 1.228 3.716 12.205 1.00 97.81 75 ARG A N 1
ATOM 567 C CA . ARG A 1 75 ? 2.206 4.091 11.178 1.00 97.81 75 ARG A CA 1
ATOM 568 C C . ARG A 1 75 ? 1.548 4.915 10.086 1.00 97.81 75 ARG A C 1
ATOM 570 O O . ARG A 1 75 ? 0.327 4.916 9.953 1.00 97.81 75 ARG A O 1
ATOM 577 N N . MET A 1 76 ? 2.356 5.611 9.301 1.00 97.44 76 MET A N 1
ATOM 578 C CA . MET A 1 76 ? 1.873 6.495 8.248 1.00 97.44 76 MET A CA 1
ATOM 579 C C . MET A 1 76 ? 2.438 6.083 6.894 1.00 97.44 76 MET A C 1
ATOM 581 O O . MET A 1 76 ? 3.570 5.607 6.787 1.00 97.44 76 MET A O 1
ATOM 585 N N . ASN A 1 77 ? 1.621 6.258 5.865 1.00 96.94 77 ASN A N 1
ATOM 586 C CA . ASN A 1 77 ? 2.019 6.072 4.479 1.00 96.94 77 ASN A CA 1
ATOM 587 C C . ASN A 1 77 ? 3.092 7.070 4.030 1.00 96.94 77 ASN A C 1
ATOM 589 O O . ASN A 1 77 ? 3.349 8.047 4.734 1.00 96.94 77 ASN A O 1
ATOM 593 N N . PRO A 1 78 ? 3.688 6.859 2.843 1.00 97.69 78 PRO A N 1
ATOM 594 C CA . PRO A 1 78 ? 4.656 7.791 2.294 1.00 97.69 78 PRO A CA 1
ATOM 595 C C . PRO A 1 78 ? 4.070 9.202 2.151 1.00 97.69 78 PRO A C 1
ATOM 597 O O . PRO A 1 78 ? 2.928 9.392 1.718 1.00 97.69 78 PRO A O 1
ATOM 600 N N . ALA A 1 79 ? 4.879 10.184 2.523 1.00 97.94 79 ALA A N 1
ATOM 601 C CA . ALA A 1 79 ? 4.674 11.594 2.259 1.00 97.94 79 ALA A CA 1
ATOM 602 C C . ALA A 1 79 ? 4.870 11.897 0.767 1.00 97.94 79 ALA A C 1
ATOM 604 O O . ALA A 1 79 ? 5.422 11.100 0.013 1.00 97.94 79 ALA A O 1
ATOM 605 N N . GLY A 1 80 ? 4.466 13.089 0.328 1.00 97.19 80 GLY A N 1
ATOM 606 C CA . GLY A 1 80 ? 4.683 13.543 -1.048 1.00 97.19 80 GLY A CA 1
ATOM 607 C C . GLY A 1 80 ? 6.126 13.941 -1.371 1.00 97.19 80 GLY A C 1
ATOM 608 O O . GLY A 1 80 ? 6.388 14.453 -2.452 1.00 97.19 80 GLY A O 1
ATOM 609 N N . MET A 1 81 ? 7.070 13.750 -0.449 1.00 97.44 81 MET A N 1
ATOM 610 C CA . MET A 1 81 ? 8.484 14.090 -0.620 1.00 97.44 81 MET A CA 1
ATOM 611 C C . MET A 1 81 ? 9.347 13.361 0.408 1.00 97.44 81 MET A C 1
ATOM 613 O O . MET A 1 81 ? 8.853 12.983 1.470 1.00 97.44 81 MET A O 1
ATOM 617 N N . ASP A 1 82 ? 10.636 13.216 0.122 1.00 97.25 82 ASP A N 1
ATOM 618 C CA . ASP A 1 82 ? 11.603 12.820 1.139 1.00 97.25 82 ASP A CA 1
ATOM 619 C C . ASP A 1 82 ? 11.740 13.952 2.167 1.00 97.25 82 ASP A C 1
ATOM 621 O O . ASP A 1 82 ? 12.021 15.092 1.792 1.00 97.25 82 ASP A O 1
ATOM 625 N N . LEU A 1 83 ? 11.515 13.684 3.457 1.00 96.88 83 LEU A N 1
ATOM 626 C CA . LEU A 1 83 ? 11.399 14.761 4.447 1.00 96.88 83 LEU A CA 1
ATOM 627 C C . LEU A 1 83 ? 12.728 15.492 4.679 1.00 96.88 83 LEU A C 1
ATOM 629 O O . LEU A 1 83 ? 12.720 16.652 5.097 1.00 96.88 83 LEU A O 1
ATOM 633 N N . GLN A 1 84 ? 13.857 14.851 4.366 1.00 94.94 84 GLN A N 1
ATOM 634 C CA . GLN A 1 84 ? 15.195 15.427 4.510 1.00 94.94 84 GLN A CA 1
ATOM 635 C C . GLN A 1 84 ? 15.748 15.937 3.173 1.00 94.94 84 GLN A C 1
ATOM 637 O O . GLN A 1 84 ? 16.368 17.001 3.125 1.00 94.94 84 GLN A O 1
ATOM 642 N N . HIS A 1 85 ? 15.484 15.218 2.079 1.00 95.06 85 HIS A N 1
ATOM 643 C CA . HIS A 1 85 ? 16.078 15.458 0.761 1.00 95.06 85 HIS A CA 1
ATOM 644 C C . HIS A 1 85 ? 15.115 16.084 -0.266 1.00 95.06 85 HIS A C 1
ATOM 646 O O . HIS A 1 85 ? 15.426 16.129 -1.455 1.00 95.06 85 HIS A O 1
ATOM 652 N N . TRP A 1 86 ? 13.970 16.635 0.155 1.00 96.12 86 TRP A N 1
ATOM 653 C CA . TRP A 1 86 ? 12.979 17.239 -0.753 1.00 96.12 86 TRP A CA 1
ATOM 654 C C . TRP A 1 86 ? 13.542 18.331 -1.678 1.00 96.12 86 TRP A C 1
ATOM 656 O O . TRP A 1 86 ? 13.089 18.469 -2.812 1.00 96.12 86 TRP A O 1
ATOM 666 N N . LYS A 1 87 ? 14.550 19.099 -1.237 1.00 95.56 87 LYS A N 1
ATOM 667 C CA . LYS A 1 87 ? 15.202 20.114 -2.088 1.00 95.56 87 LYS A CA 1
ATOM 668 C C . LYS A 1 87 ? 15.952 19.483 -3.257 1.00 95.56 87 LYS A C 1
ATOM 670 O O . LYS A 1 87 ? 15.893 20.000 -4.364 1.00 95.56 87 LYS A O 1
ATOM 675 N N . GLU A 1 88 ? 16.650 18.380 -2.998 1.00 93.00 88 GLU A N 1
ATOM 676 C CA . GLU A 1 88 ? 17.375 17.618 -4.019 1.00 93.00 88 GLU A CA 1
ATOM 677 C C . GLU A 1 88 ? 16.405 16.949 -4.995 1.00 93.00 88 GLU A C 1
ATOM 679 O O . GLU A 1 88 ? 16.677 16.899 -6.189 1.00 93.00 88 GLU A O 1
ATOM 684 N N . MET A 1 89 ? 15.240 16.518 -4.503 1.00 93.38 89 MET A N 1
ATOM 685 C CA . MET A 1 89 ? 14.143 16.051 -5.352 1.00 93.38 89 MET A CA 1
ATOM 686 C C . MET A 1 89 ? 13.539 17.154 -6.234 1.00 93.38 89 MET A C 1
ATOM 688 O O . MET A 1 89 ? 12.770 16.838 -7.130 1.00 93.38 89 MET A O 1
ATOM 692 N N . GLY A 1 90 ? 13.829 18.437 -5.992 1.00 93.56 90 GLY A N 1
ATOM 693 C CA . GLY A 1 90 ? 13.217 19.545 -6.733 1.00 93.56 90 GLY A CA 1
ATOM 694 C C . GLY A 1 90 ? 11.813 19.928 -6.252 1.00 93.56 90 GLY A C 1
ATOM 695 O O . GLY A 1 90 ? 11.077 20.589 -6.979 1.00 93.56 90 GLY A O 1
ATOM 696 N N . ILE A 1 91 ? 11.433 19.549 -5.029 1.00 96.19 91 ILE A N 1
ATOM 697 C CA . ILE A 1 91 ? 10.125 19.885 -4.456 1.00 96.19 91 ILE A CA 1
ATOM 698 C C . ILE A 1 91 ? 10.067 21.375 -4.106 1.00 96.19 91 ILE A C 1
ATOM 700 O O . ILE A 1 91 ? 11.004 21.943 -3.533 1.00 96.19 91 ILE A O 1
ATOM 704 N N . SER A 1 92 ? 8.943 22.021 -4.423 1.00 96.12 92 SER A N 1
ATOM 705 C CA . SER A 1 92 ? 8.746 23.434 -4.111 1.00 96.12 92 SER A CA 1
ATOM 706 C C . SER A 1 92 ? 8.693 23.672 -2.598 1.00 96.12 92 SER A C 1
ATOM 708 O O . SER A 1 92 ? 8.163 22.871 -1.825 1.00 96.12 92 SER A O 1
ATOM 710 N N . LYS A 1 93 ? 9.206 24.825 -2.153 1.00 96.94 93 LYS A N 1
ATOM 711 C CA . LYS A 1 93 ? 9.182 25.196 -0.730 1.00 96.94 93 LYS A CA 1
ATOM 712 C C . LYS A 1 93 ? 7.755 25.229 -0.163 1.00 96.94 93 LYS A C 1
ATOM 714 O O . LYS A 1 93 ? 7.547 24.798 0.964 1.00 96.94 93 LYS A O 1
ATOM 719 N N . VAL A 1 94 ? 6.786 25.702 -0.950 1.00 97.06 94 VAL A N 1
ATOM 720 C CA . VAL A 1 94 ? 5.371 25.779 -0.545 1.00 97.06 94 VAL A CA 1
ATOM 721 C C . VAL A 1 94 ? 4.795 24.383 -0.305 1.00 97.06 94 VAL A C 1
ATOM 723 O O . VAL A 1 94 ? 4.171 24.151 0.730 1.00 97.06 94 VAL A O 1
ATOM 726 N N . PHE A 1 95 ? 5.050 23.440 -1.219 1.00 97.81 95 PHE A N 1
ATOM 727 C CA . PHE A 1 95 ? 4.641 22.047 -1.042 1.00 97.81 95 PHE A CA 1
ATOM 728 C C . PHE A 1 95 ? 5.285 21.445 0.210 1.00 97.81 95 PHE A C 1
ATOM 730 O O . PHE A 1 95 ? 4.601 20.835 1.030 1.00 97.81 95 PHE A O 1
ATOM 737 N N . ALA A 1 96 ? 6.588 21.671 0.397 1.00 98.19 96 ALA A N 1
ATOM 738 C CA . ALA A 1 96 ? 7.323 21.129 1.530 1.00 98.19 96 ALA A CA 1
ATOM 739 C C . ALA A 1 96 ? 6.808 21.641 2.883 1.00 98.19 96 ALA A C 1
ATOM 741 O O . ALA A 1 96 ? 6.628 20.855 3.812 1.00 98.19 96 ALA A O 1
ATOM 742 N N . GLU A 1 97 ? 6.509 22.936 2.999 1.00 98.44 97 GLU A N 1
ATOM 743 C CA . GLU A 1 97 ? 5.945 23.521 4.221 1.00 98.44 97 GLU A CA 1
ATOM 744 C C . GLU A 1 97 ? 4.586 22.907 4.579 1.00 98.44 97 GLU A C 1
ATOM 746 O O . GLU A 1 97 ? 4.341 22.570 5.739 1.00 98.44 97 GLU A O 1
ATOM 751 N N . LYS A 1 98 ? 3.713 22.709 3.586 1.00 98.62 98 LYS A N 1
ATOM 752 C CA . LYS A 1 98 ? 2.407 22.062 3.776 1.00 98.62 98 LYS A CA 1
ATOM 753 C C . LYS A 1 98 ? 2.555 20.591 4.155 1.00 98.62 98 LYS A C 1
ATOM 755 O O . LYS A 1 98 ? 1.932 20.139 5.112 1.00 98.62 98 LYS A O 1
ATOM 760 N N . GLN A 1 99 ? 3.437 19.866 3.473 1.00 98.69 99 GLN A N 1
ATOM 761 C CA . GLN A 1 99 ? 3.712 18.464 3.767 1.00 98.69 99 GLN A CA 1
ATOM 762 C C . GLN A 1 99 ? 4.249 18.265 5.192 1.00 98.69 99 GLN A C 1
ATOM 764 O O . GLN A 1 99 ? 3.805 17.355 5.888 1.00 98.69 99 GLN A O 1
ATOM 769 N N . LEU A 1 100 ? 5.161 19.121 5.661 1.00 98.56 100 LEU A N 1
ATOM 770 C CA . LEU A 1 100 ? 5.705 19.034 7.022 1.00 98.56 100 LEU A CA 1
ATOM 771 C C . LEU A 1 100 ? 4.649 19.307 8.100 1.00 98.56 100 LEU A C 1
ATOM 773 O O . LEU A 1 100 ? 4.723 18.722 9.180 1.00 98.56 100 LEU A O 1
ATOM 777 N N . ARG A 1 101 ? 3.643 20.146 7.820 1.00 98.69 101 ARG A N 1
ATOM 778 C CA . ARG A 1 101 ? 2.511 20.356 8.737 1.00 98.69 101 ARG A CA 1
ATOM 779 C C . ARG A 1 101 ? 1.661 19.095 8.901 1.00 98.69 101 ARG A C 1
ATOM 781 O O . ARG A 1 101 ? 1.316 18.764 10.030 1.00 98.69 101 ARG A O 1
ATOM 788 N N . ILE A 1 102 ? 1.420 18.346 7.819 1.00 98.69 102 ILE A N 1
ATOM 789 C CA . ILE A 1 102 ? 0.738 17.038 7.878 1.00 98.69 102 ILE A CA 1
ATOM 790 C C . ILE A 1 102 ? 1.527 16.073 8.772 1.00 98.69 102 ILE A C 1
ATOM 792 O O . ILE A 1 102 ? 0.961 15.463 9.679 1.00 98.69 102 ILE A O 1
ATOM 796 N N . ILE A 1 103 ? 2.842 15.958 8.547 1.00 98.62 103 ILE A N 1
ATOM 797 C CA . ILE A 1 103 ? 3.704 15.079 9.353 1.00 98.62 103 ILE A CA 1
ATOM 798 C C . ILE A 1 103 ? 3.660 15.484 10.826 1.00 98.62 103 ILE A C 1
ATOM 800 O O . ILE A 1 103 ? 3.496 14.631 11.698 1.00 98.62 103 ILE A O 1
ATOM 804 N N . LYS A 1 104 ? 3.738 16.786 11.115 1.00 98.62 104 LYS A N 1
ATOM 805 C CA . LYS A 1 104 ? 3.640 17.313 12.478 1.00 98.62 104 LYS A CA 1
ATOM 806 C C . LYS A 1 104 ? 2.301 16.979 13.144 1.00 98.62 104 LYS A C 1
ATOM 808 O O . LYS A 1 104 ? 2.308 16.572 14.299 1.00 98.62 104 LYS A O 1
ATOM 813 N N . ALA A 1 105 ? 1.180 17.124 12.439 1.00 98.50 105 ALA A N 1
ATOM 814 C CA . ALA A 1 105 ? -0.142 16.805 12.977 1.00 98.50 105 ALA A CA 1
ATOM 815 C C . ALA A 1 105 ? -0.285 15.307 13.300 1.00 98.50 105 ALA A C 1
ATOM 817 O O . ALA A 1 105 ? -0.761 14.936 14.368 1.00 98.50 105 ALA A O 1
ATOM 818 N N . LEU A 1 106 ? 0.183 14.422 12.414 1.00 98.56 106 LEU A N 1
ATOM 819 C CA . LEU A 1 106 ? 0.150 12.978 12.670 1.00 98.56 106 LEU A CA 1
ATOM 820 C C . LEU A 1 106 ? 1.069 12.577 13.833 1.00 98.56 106 LEU A C 1
ATOM 822 O O . LEU A 1 106 ? 0.672 11.806 14.707 1.00 98.56 106 LEU A O 1
ATOM 826 N N . THR A 1 107 ? 2.289 13.110 13.867 1.00 98.56 107 THR A N 1
ATOM 827 C CA . THR A 1 107 ? 3.256 12.800 14.930 1.00 98.56 107 THR A CA 1
ATOM 828 C C . THR A 1 107 ? 2.842 13.356 16.290 1.00 98.56 107 THR A C 1
ATOM 830 O O . THR A 1 107 ? 3.072 12.683 17.293 1.00 98.56 107 THR A O 1
ATOM 833 N N . SER A 1 108 ? 2.169 14.514 16.358 1.00 98.38 108 SER A N 1
ATOM 834 C CA . SER A 1 108 ? 1.635 15.029 17.628 1.00 98.38 108 SER A CA 1
ATOM 835 C C . SER A 1 108 ? 0.550 14.130 18.212 1.00 98.38 108 SER A C 1
ATOM 837 O O . SER A 1 108 ? 0.440 14.053 19.432 1.00 98.38 108 SER A O 1
ATOM 839 N N . MET A 1 109 ? -0.180 13.391 17.367 1.00 98.44 109 MET A N 1
ATOM 840 C CA . MET A 1 109 ? -1.146 12.377 17.800 1.00 98.44 109 MET A CA 1
ATOM 841 C C . MET A 1 109 ? -0.504 11.060 18.266 1.00 98.44 109 MET A C 1
ATOM 843 O O . MET A 1 109 ? -1.221 10.147 18.670 1.00 98.44 109 MET A O 1
ATOM 847 N N . GLY A 1 110 ? 0.825 10.922 18.193 1.00 98.44 110 GLY A N 1
ATOM 848 C CA . GLY A 1 110 ? 1.550 9.698 18.552 1.00 98.44 110 GLY A CA 1
ATOM 849 C C . GLY A 1 110 ? 1.748 8.705 17.398 1.00 98.44 110 GLY A C 1
ATOM 850 O O . GLY A 1 110 ? 2.203 7.582 17.624 1.00 98.44 110 GLY A O 1
ATOM 851 N N . VAL A 1 111 ? 1.441 9.089 16.153 1.00 98.44 111 VAL A N 1
ATOM 852 C CA . VAL A 1 111 ? 1.728 8.261 14.968 1.00 98.44 111 VAL A CA 1
ATOM 853 C C . VAL A 1 111 ? 3.231 8.279 14.679 1.00 98.44 111 VAL A C 1
ATOM 855 O O . VAL A 1 111 ? 3.846 9.342 14.607 1.00 98.44 111 VAL A O 1
ATOM 858 N N . LYS A 1 112 ? 3.841 7.108 14.460 1.00 97.56 112 LYS A N 1
ATOM 859 C CA . LYS A 1 112 ? 5.276 7.008 14.146 1.00 97.56 112 LYS A CA 1
ATOM 860 C C . LYS A 1 112 ? 5.571 7.580 12.757 1.00 97.56 112 LYS A C 1
ATOM 862 O O . LYS A 1 112 ? 4.963 7.131 11.780 1.00 97.56 112 LYS A O 1
ATOM 867 N N . GLU A 1 113 ? 6.555 8.481 12.663 1.00 95.81 113 GLU A N 1
ATOM 868 C CA . GLU A 1 113 ? 7.101 9.055 11.416 1.00 95.81 113 GLU A CA 1
ATOM 869 C C . GLU A 1 113 ? 7.842 7.990 10.584 1.00 95.81 113 GLU A C 1
ATOM 871 O O . GLU A 1 113 ? 9.064 7.955 10.488 1.00 95.81 113 GLU A O 1
ATOM 876 N N . SER A 1 114 ? 7.065 7.054 10.047 1.00 93.62 114 SER A N 1
ATOM 877 C CA . SER A 1 114 ? 7.523 5.852 9.344 1.00 93.62 114 SER A CA 1
ATOM 878 C C . SER A 1 114 ? 7.480 6.000 7.826 1.00 93.62 114 SER A C 1
ATOM 880 O O . SER A 1 114 ? 8.231 5.317 7.138 1.00 93.62 114 SER A O 1
ATOM 882 N N . CYS A 1 115 ? 6.590 6.864 7.323 1.00 96.75 115 CYS A N 1
ATOM 883 C CA . CYS A 1 115 ? 6.465 7.293 5.928 1.00 96.75 115 CYS A CA 1
ATOM 884 C C . CYS A 1 115 ? 6.662 6.176 4.884 1.00 96.75 115 CYS A C 1
ATOM 886 O O . CYS A 1 115 ? 7.356 6.353 3.885 1.00 96.75 115 CYS A O 1
ATOM 888 N N . SER A 1 116 ? 6.046 5.010 5.102 1.00 96.56 116 SER A N 1
ATOM 889 C CA . SER A 1 116 ? 6.303 3.814 4.295 1.00 96.56 116 SER A CA 1
ATOM 890 C C . SER A 1 116 ? 5.024 3.068 3.935 1.00 96.56 116 SER A C 1
ATOM 892 O O . SER A 1 116 ? 4.174 2.785 4.782 1.00 96.56 116 SER A O 1
ATOM 894 N N . CYS A 1 117 ? 4.918 2.691 2.658 1.00 96.69 117 CYS A N 1
ATOM 895 C CA . CYS A 1 117 ? 3.826 1.859 2.150 1.00 96.69 117 CYS A CA 1
ATOM 896 C C . CYS A 1 117 ? 4.039 0.363 2.439 1.00 96.69 117 CYS A C 1
ATOM 898 O O . CYS A 1 117 ? 3.147 -0.449 2.198 1.00 96.69 117 CYS A O 1
ATOM 900 N N . THR A 1 118 ? 5.207 -0.008 2.974 1.00 96.88 118 THR A N 1
ATOM 901 C CA . THR A 1 118 ? 5.568 -1.378 3.359 1.00 96.88 118 THR A CA 1
ATOM 902 C C . THR A 1 118 ? 5.924 -1.429 4.849 1.00 96.88 118 THR A C 1
ATOM 904 O O . THR A 1 118 ? 7.088 -1.638 5.209 1.00 96.88 118 THR A O 1
ATOM 907 N N . PRO A 1 119 ? 4.950 -1.232 5.757 1.00 95.38 119 PRO A N 1
ATOM 908 C CA . PRO A 1 119 ? 5.208 -1.168 7.198 1.00 95.38 119 PRO A CA 1
ATOM 909 C C . PRO A 1 119 ? 5.827 -2.467 7.744 1.00 95.38 119 PRO A C 1
ATOM 911 O O . PRO A 1 119 ? 6.585 -2.433 8.710 1.00 95.38 119 PRO A O 1
ATOM 914 N N . TYR A 1 120 ? 5.590 -3.595 7.071 1.00 95.12 120 TYR A N 1
ATOM 915 C CA . TYR A 1 120 ? 6.197 -4.895 7.359 1.00 95.12 120 TYR A CA 1
ATOM 916 C C . TYR A 1 120 ? 7.706 -4.959 7.078 1.00 95.12 120 TYR A C 1
ATOM 918 O O . TYR A 1 120 ? 8.418 -5.650 7.800 1.00 95.12 120 TYR A O 1
ATOM 926 N N . HIS A 1 121 ? 8.229 -4.219 6.092 1.00 91.56 121 HIS A N 1
ATOM 927 C CA . HIS A 1 121 ? 9.683 -4.085 5.905 1.00 91.56 121 HIS A CA 1
ATOM 928 C C . HIS A 1 121 ? 10.314 -3.197 6.988 1.00 91.56 121 HIS A C 1
ATOM 930 O O . HIS A 1 121 ? 11.479 -3.372 7.332 1.00 91.56 121 HIS A O 1
ATOM 936 N N . ALA A 1 122 ? 9.513 -2.316 7.588 1.00 88.25 122 ALA A N 1
ATOM 937 C CA . ALA A 1 122 ? 9.882 -1.464 8.713 1.00 88.25 122 ALA A CA 1
ATOM 938 C C . ALA A 1 122 ? 9.578 -2.111 10.091 1.00 88.25 122 ALA A C 1
ATOM 940 O O . ALA A 1 122 ? 9.591 -1.441 11.126 1.00 88.25 122 ALA A O 1
ATOM 941 N N . GLY A 1 123 ? 9.267 -3.412 10.134 1.00 90.81 123 GLY A N 1
ATOM 942 C CA . GLY A 1 123 ? 9.124 -4.182 11.375 1.00 90.81 123 GLY A CA 1
ATOM 943 C C . GLY A 1 123 ? 7.722 -4.246 11.993 1.00 90.81 123 GLY A C 1
ATOM 944 O O . GLY A 1 123 ? 7.576 -4.866 13.043 1.00 90.81 123 GLY A O 1
ATOM 945 N N . LEU A 1 124 ? 6.683 -3.671 11.374 1.00 95.31 124 LEU A N 1
ATOM 946 C CA . LEU A 1 124 ? 5.295 -3.898 11.804 1.00 95.31 124 LEU A CA 1
ATOM 947 C C . LEU A 1 124 ? 4.740 -5.157 11.137 1.00 95.31 124 LEU A C 1
ATOM 949 O O . LEU A 1 124 ? 4.177 -5.103 10.043 1.00 95.31 124 LEU A O 1
ATOM 953 N N . ILE A 1 125 ? 4.936 -6.296 11.796 1.00 96.31 125 ILE A N 1
ATOM 954 C CA . ILE A 1 125 ? 4.523 -7.609 11.299 1.00 96.31 125 ILE A CA 1
ATOM 955 C C . ILE A 1 125 ? 3.437 -8.163 12.237 1.00 96.31 125 ILE A C 1
ATOM 957 O O . ILE A 1 125 ? 3.773 -8.634 13.325 1.00 96.31 125 ILE A O 1
ATOM 961 N N . PRO A 1 126 ? 2.144 -8.087 11.865 1.00 96.00 126 PRO A N 1
ATOM 962 C CA . PRO A 1 126 ? 1.065 -8.687 12.647 1.00 96.00 126 PRO A CA 1
ATOM 963 C C . PRO A 1 126 ? 1.188 -10.214 12.725 1.00 96.00 126 PRO A C 1
ATOM 965 O O . PRO A 1 126 ? 1.776 -10.857 11.852 1.00 96.00 126 PRO A O 1
ATOM 968 N N . ARG A 1 127 ? 0.595 -10.798 13.771 1.00 95.50 127 ARG A N 1
ATOM 969 C CA . ARG A 1 127 ? 0.424 -12.252 13.879 1.00 95.50 127 ARG A CA 1
ATOM 970 C C . ARG A 1 127 ? -0.745 -12.708 13.000 1.00 95.50 127 ARG A C 1
ATOM 972 O O . ARG A 1 127 ? -1.660 -11.936 12.716 1.00 95.50 127 ARG A O 1
ATOM 979 N N . ILE A 1 128 ? -0.724 -13.978 12.597 1.00 96.69 128 ILE A N 1
ATOM 980 C CA . ILE A 1 128 ? -1.832 -14.591 11.852 1.00 96.69 128 ILE A CA 1
ATOM 981 C C . ILE A 1 128 ? -3.116 -14.497 12.691 1.00 96.69 128 ILE A C 1
ATOM 983 O O . ILE A 1 128 ? -3.106 -14.797 13.884 1.00 96.69 128 ILE A O 1
ATOM 987 N N . GLY A 1 129 ? -4.216 -14.085 12.060 1.00 96.62 129 GLY A N 1
ATOM 988 C CA . GLY A 1 129 ? -5.533 -13.918 12.673 1.00 96.62 129 GLY A CA 1
ATOM 989 C C . GLY A 1 129 ? -5.713 -12.630 13.480 1.00 96.62 129 GLY A C 1
ATOM 990 O O . GLY A 1 129 ? -6.803 -12.395 13.991 1.00 96.62 129 GLY A O 1
ATOM 991 N N . THR A 1 130 ? -4.683 -11.788 13.604 1.00 97.75 130 THR A N 1
ATOM 992 C CA . THR A 1 130 ? -4.793 -10.495 14.289 1.00 97.75 130 THR A CA 1
ATOM 993 C C . THR A 1 130 ? -5.589 -9.497 13.448 1.00 97.75 130 THR A C 1
ATOM 995 O O . THR A 1 130 ? -5.329 -9.334 12.253 1.00 97.75 130 THR A O 1
ATOM 998 N N . HIS A 1 131 ? -6.492 -8.755 14.093 1.00 98.75 131 HIS A N 1
ATOM 999 C CA . HIS A 1 131 ? -7.183 -7.625 13.478 1.00 98.75 131 HIS A CA 1
ATOM 1000 C C . HIS A 1 131 ? -6.322 -6.355 13.498 1.00 98.75 131 HIS A C 1
ATOM 1002 O O . HIS A 1 131 ? -5.742 -5.982 14.521 1.00 98.75 131 HIS A O 1
ATOM 1008 N N . ILE A 1 132 ? -6.249 -5.681 12.355 1.00 98.81 132 ILE A N 1
ATOM 1009 C CA . ILE A 1 132 ? -5.539 -4.409 12.164 1.00 98.81 132 ILE A CA 1
ATOM 1010 C C . ILE A 1 132 ? -6.413 -3.458 11.338 1.00 98.81 132 ILE A C 1
ATOM 1012 O O . ILE A 1 132 ? -7.344 -3.906 10.678 1.00 98.81 132 ILE A O 1
ATOM 1016 N N . ALA A 1 133 ? -6.110 -2.160 11.355 1.00 98.56 133 ALA A N 1
ATOM 1017 C CA . ALA A 1 133 ? -6.790 -1.158 10.527 1.00 98.56 133 ALA A CA 1
ATOM 1018 C C . ALA A 1 133 ? -5.789 -0.483 9.582 1.00 98.56 133 ALA A C 1
ATOM 1020 O O . ALA A 1 133 ? -5.246 0.588 9.873 1.00 98.56 133 ALA A O 1
ATOM 1021 N N . TRP A 1 134 ? -5.461 -1.151 8.476 1.00 98.25 134 TRP A N 1
ATOM 1022 C CA . TRP A 1 134 ? -4.509 -0.633 7.491 1.00 98.25 134 TRP A CA 1
ATOM 1023 C C . TRP A 1 134 ? -5.236 -0.059 6.277 1.00 98.25 134 TRP A C 1
ATOM 1025 O O . TRP A 1 134 ? -6.253 -0.589 5.838 1.00 98.25 134 TRP A O 1
ATOM 1035 N N . SER A 1 135 ? -4.702 1.027 5.719 1.00 96.69 135 SER A N 1
ATOM 1036 C CA . SER A 1 135 ? -5.342 1.752 4.610 1.00 96.69 135 SER A CA 1
ATOM 1037 C C . SER A 1 135 ? -4.531 1.770 3.314 1.00 96.69 135 SER A C 1
ATOM 1039 O O . SER A 1 135 ? -5.085 2.027 2.243 1.00 96.69 135 SER A O 1
ATOM 1041 N N . GLU A 1 136 ? -3.233 1.453 3.349 1.00 96.19 136 GLU A N 1
ATOM 1042 C CA . GLU A 1 136 ? -2.456 1.357 2.117 1.00 96.19 136 GLU A CA 1
ATOM 1043 C C . GLU A 1 136 ? -2.840 0.113 1.329 1.00 96.19 136 GLU A C 1
ATOM 1045 O O . GLU A 1 136 ? -2.616 -1.011 1.768 1.00 96.19 136 GLU A O 1
ATOM 1050 N N . SER A 1 137 ? -3.348 0.319 0.119 1.00 95.69 137 SER A N 1
ATOM 1051 C CA . SER A 1 137 ? -3.848 -0.736 -0.768 1.00 95.69 137 SER A CA 1
ATOM 1052 C C . SER A 1 137 ? -2.918 -1.955 -0.894 1.00 95.69 137 SER A C 1
ATOM 1054 O O . SER A 1 137 ? -3.368 -3.087 -0.728 1.00 95.69 137 SER A O 1
ATOM 1056 N N . SER A 1 138 ? -1.612 -1.746 -1.119 1.00 96.81 138 SER A N 1
ATOM 1057 C CA . SER A 1 138 ? -0.650 -2.853 -1.234 1.00 96.81 138 SER A CA 1
ATOM 1058 C C . SER A 1 138 ? -0.257 -3.452 0.115 1.00 96.81 138 SER A C 1
ATOM 1060 O O . SER A 1 138 ? 0.167 -4.602 0.159 1.00 96.81 138 SER A O 1
ATOM 1062 N N . ALA A 1 139 ? -0.374 -2.703 1.214 1.00 97.81 139 ALA A N 1
ATOM 1063 C CA . ALA A 1 139 ? -0.116 -3.232 2.550 1.00 97.81 139 ALA A CA 1
ATOM 1064 C C . ALA A 1 139 ? -1.295 -4.067 3.060 1.00 97.81 139 ALA A C 1
ATOM 1066 O O . ALA A 1 139 ? -1.065 -5.103 3.668 1.00 97.81 139 ALA A O 1
ATOM 1067 N N . VAL A 1 140 ? -2.531 -3.659 2.762 1.00 98.12 140 VAL A N 1
ATOM 1068 C CA . VAL A 1 140 ? -3.773 -4.379 3.090 1.00 98.12 140 VAL A CA 1
ATOM 1069 C C . VAL A 1 140 ? -3.770 -5.769 2.464 1.00 98.12 140 VAL A C 1
ATOM 1071 O O . VAL A 1 140 ? -3.861 -6.768 3.174 1.00 98.12 140 VAL A O 1
ATOM 1074 N N . ILE A 1 141 ? -3.585 -5.849 1.143 1.00 98.38 141 ILE A N 1
ATOM 1075 C CA . ILE A 1 141 ? -3.550 -7.137 0.439 1.00 98.38 141 ILE A CA 1
ATOM 1076 C C . ILE A 1 141 ? -2.382 -8.013 0.901 1.00 98.38 141 ILE A C 1
ATOM 1078 O O . ILE A 1 141 ? -2.547 -9.226 1.027 1.00 98.38 141 ILE A O 1
ATOM 1082 N N . TYR A 1 142 ? -1.229 -7.416 1.223 1.00 98.62 142 TYR A N 1
ATOM 1083 C CA . TYR A 1 142 ? -0.082 -8.138 1.773 1.00 98.62 142 TYR A CA 1
ATOM 1084 C C . TYR A 1 142 ? -0.381 -8.678 3.180 1.00 98.62 142 TYR A C 1
ATOM 1086 O O . TYR A 1 142 ? -0.097 -9.837 3.479 1.00 98.62 142 TYR A O 1
ATOM 1094 N N . ALA A 1 143 ? -0.998 -7.868 4.039 1.00 98.44 143 ALA A N 1
ATOM 1095 C CA . ALA A 1 143 ? -1.380 -8.265 5.385 1.00 98.44 143 ALA A CA 1
ATOM 1096 C C . ALA A 1 143 ? -2.380 -9.425 5.368 1.00 98.44 143 ALA A C 1
ATOM 1098 O O . ALA A 1 143 ? -2.157 -10.416 6.058 1.00 98.44 143 ALA A O 1
ATOM 1099 N N . ASN A 1 144 ? -3.421 -9.339 4.534 1.00 98.44 144 ASN A N 1
ATOM 1100 C CA . ASN A 1 144 ? -4.419 -10.399 4.408 1.00 98.44 144 ASN A CA 1
ATOM 1101 C C . ASN A 1 144 ? -3.835 -11.682 3.803 1.00 98.44 144 ASN A C 1
ATOM 1103 O O . ASN A 1 144 ? -3.997 -12.755 4.372 1.00 98.44 144 ASN A O 1
ATOM 1107 N N . SER A 1 145 ? -3.141 -11.573 2.668 1.00 98.50 145 SER A N 1
ATOM 1108 C CA . SER A 1 145 ? -2.796 -12.738 1.837 1.00 98.50 145 SER A CA 1
ATOM 1109 C C . SER A 1 145 ? -1.488 -13.409 2.251 1.00 98.50 145 SER A C 1
ATOM 1111 O O . SER A 1 145 ? -1.325 -14.609 2.072 1.00 98.50 145 SER A O 1
ATOM 1113 N N . ILE A 1 146 ? -0.527 -12.644 2.781 1.00 98.12 146 ILE A N 1
ATOM 1114 C CA . ILE A 1 146 ? 0.845 -13.122 3.024 1.00 98.12 146 ILE A CA 1
ATOM 1115 C C . ILE A 1 146 ? 1.129 -13.228 4.522 1.00 98.12 146 ILE A C 1
ATOM 1117 O O . ILE A 1 146 ? 1.783 -14.173 4.955 1.00 98.12 146 ILE A O 1
ATOM 1121 N N . LEU A 1 147 ? 0.640 -12.275 5.322 1.00 97.94 147 LEU A N 1
ATOM 1122 C CA . LEU A 1 147 ? 0.814 -12.302 6.781 1.00 97.94 147 LEU A CA 1
ATOM 1123 C C . LEU A 1 147 ? -0.337 -13.002 7.515 1.00 97.94 147 LEU A C 1
ATOM 1125 O O . LEU A 1 147 ? -0.187 -13.316 8.693 1.00 97.94 147 LEU A O 1
ATOM 1129 N N . GLY A 1 148 ? -1.468 -13.242 6.845 1.00 97.75 148 GLY A N 1
ATOM 1130 C CA . GLY A 1 148 ? -2.658 -13.849 7.444 1.00 97.75 148 GLY A CA 1
ATOM 1131 C C . GLY A 1 148 ? -3.338 -12.967 8.495 1.00 97.75 148 GLY A C 1
ATOM 1132 O O . GLY A 1 148 ? -4.054 -13.481 9.349 1.00 97.75 148 GLY A O 1
ATOM 1133 N N . ALA A 1 149 ? -3.085 -11.657 8.488 1.00 98.19 149 ALA A N 1
ATOM 1134 C CA . ALA A 1 149 ? -3.807 -10.709 9.328 1.00 98.19 149 ALA A CA 1
ATOM 1135 C C . ALA A 1 149 ? -5.203 -10.425 8.749 1.00 98.19 149 ALA A C 1
ATOM 1137 O O . ALA A 1 149 ? -5.526 -10.812 7.625 1.00 98.19 149 ALA A O 1
ATOM 1138 N N . MET A 1 150 ? -6.041 -9.747 9.526 1.00 98.44 150 MET A N 1
ATOM 1139 C CA . MET A 1 150 ? -7.435 -9.485 9.183 1.00 98.44 150 MET A CA 1
ATOM 1140 C C . MET A 1 150 ? -7.677 -7.977 9.147 1.00 98.44 150 MET A C 1
ATOM 1142 O O . MET A 1 150 ? -7.657 -7.315 10.185 1.00 98.44 150 MET A O 1
ATOM 1146 N N . THR A 1 151 ? -7.875 -7.430 7.949 1.00 98.31 151 THR A N 1
ATOM 1147 C CA . THR A 1 151 ? -8.152 -6.002 7.746 1.00 98.31 151 THR A CA 1
ATOM 1148 C C . THR A 1 151 ? -9.006 -5.792 6.514 1.00 98.31 151 THR A C 1
ATOM 1150 O O . THR A 1 151 ? -8.773 -6.402 5.467 1.00 98.31 151 THR A O 1
ATOM 1153 N N . ASN A 1 152 ? -9.956 -4.871 6.614 1.00 97.38 152 ASN A N 1
ATOM 1154 C CA . ASN A 1 152 ? -10.568 -4.275 5.436 1.00 97.38 152 ASN A CA 1
ATOM 1155 C C . ASN A 1 152 ? -9.607 -3.276 4.779 1.00 97.38 152 ASN A C 1
ATOM 1157 O O . ASN A 1 152 ? -8.534 -2.966 5.303 1.00 97.38 152 ASN A O 1
ATOM 1161 N N . ARG A 1 153 ? -9.992 -2.776 3.602 1.00 94.56 153 ARG A N 1
ATOM 1162 C CA . ARG A 1 153 ? -9.314 -1.645 2.966 1.00 94.56 153 ARG A CA 1
ATOM 1163 C C . ARG A 1 153 ? -9.824 -0.351 3.592 1.00 94.56 153 ARG A C 1
ATOM 1165 O O . ARG A 1 153 ? -10.797 0.226 3.112 1.00 94.56 153 ARG A O 1
ATOM 1172 N N . GLU A 1 154 ? -9.169 0.082 4.660 1.00 95.75 154 GLU A N 1
ATOM 1173 C CA . GLU A 1 154 ? -9.559 1.298 5.370 1.00 95.75 154 GLU A CA 1
ATOM 1174 C C . GLU A 1 154 ? -9.293 2.561 4.537 1.00 95.75 154 GLU A C 1
ATOM 1176 O O . GLU A 1 154 ? -8.353 2.629 3.741 1.00 95.75 154 GLU A O 1
ATOM 1181 N N . GLY A 1 155 ? -10.105 3.598 4.742 1.00 94.94 155 GLY A N 1
ATOM 1182 C CA . GLY A 1 155 ? -9.782 4.952 4.300 1.00 94.94 155 GLY A CA 1
ATOM 1183 C C . GLY A 1 155 ? -8.832 5.639 5.286 1.00 94.94 155 GLY A C 1
ATOM 1184 O O . GLY A 1 155 ? -8.731 5.239 6.442 1.00 94.94 155 GLY A O 1
ATOM 1185 N N . GLY A 1 156 ? -8.167 6.721 4.867 1.00 95.62 156 GLY A N 1
ATOM 1186 C CA . GLY A 1 156 ? -7.312 7.517 5.767 1.00 95.62 156 GLY A CA 1
ATOM 1187 C C . GLY A 1 156 ? -8.036 7.956 7.056 1.00 95.62 156 GLY A C 1
ATOM 1188 O O . GLY A 1 156 ? -7.561 7.640 8.149 1.00 95.62 156 GLY A O 1
ATOM 1189 N N . PRO A 1 157 ? -9.225 8.591 6.963 1.00 96.94 157 PRO A N 1
ATOM 1190 C CA . PRO A 1 157 ? -9.996 8.987 8.143 1.00 96.94 157 PRO A CA 1
ATOM 1191 C C . PRO A 1 157 ? -10.492 7.817 9.005 1.00 96.94 157 PRO A C 1
ATOM 1193 O O . PRO A 1 157 ? -10.542 7.954 10.228 1.00 96.94 157 PRO A O 1
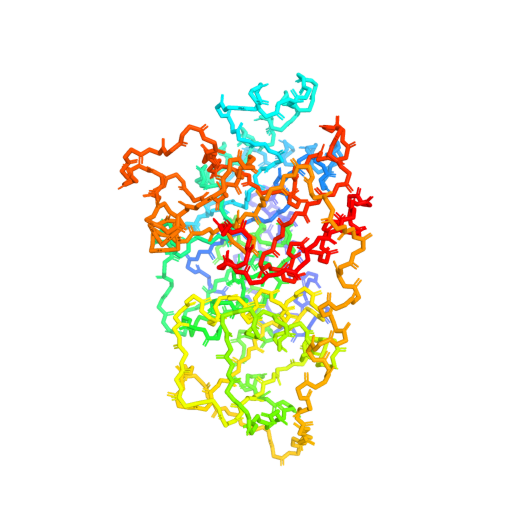ATOM 1196 N N . SER A 1 158 ? -10.850 6.671 8.407 1.00 97.81 158 SER A N 1
ATOM 1197 C CA . SER A 1 158 ? -11.319 5.505 9.172 1.00 97.81 158 SER A CA 1
ATOM 1198 C C . SER A 1 158 ? -10.167 4.812 9.894 1.00 97.81 158 SER A C 1
ATOM 1200 O O . SER A 1 158 ? -10.296 4.538 11.081 1.00 97.81 158 SER A O 1
ATOM 1202 N N . ALA A 1 159 ? -9.005 4.653 9.250 1.00 98.38 159 ALA A N 1
ATOM 1203 C CA . ALA A 1 159 ? -7.799 4.126 9.886 1.00 98.38 159 ALA A CA 1
ATOM 1204 C C . ALA A 1 159 ? -7.318 5.015 11.046 1.00 98.38 159 ALA A C 1
ATOM 1206 O O . ALA A 1 159 ? -6.964 4.498 12.104 1.00 98.38 159 ALA A O 1
ATOM 1207 N N . LEU A 1 160 ? -7.350 6.346 10.889 1.00 98.62 160 LEU A N 1
ATOM 1208 C CA . LEU A 1 160 ? -7.038 7.270 11.987 1.00 98.62 160 LEU A CA 1
ATOM 1209 C C . LEU A 1 160 ? -8.072 7.173 13.120 1.00 98.62 160 LEU A C 1
ATOM 1211 O O . LEU A 1 160 ? -7.705 7.134 14.291 1.00 98.62 160 LEU A O 1
ATOM 1215 N N . SER A 1 161 ? -9.361 7.080 12.789 1.00 98.69 161 SER A N 1
ATOM 1216 C CA . SER A 1 161 ? -10.419 6.895 13.791 1.00 98.69 161 SER A CA 1
ATOM 1217 C C . SER A 1 161 ? -10.236 5.587 14.566 1.00 98.69 161 SER A C 1
ATOM 1219 O O . SER A 1 161 ? -10.344 5.573 15.792 1.00 98.69 161 SER A O 1
ATOM 1221 N N . ALA A 1 162 ? -9.879 4.511 13.864 1.00 98.81 162 ALA A N 1
ATOM 1222 C CA . ALA A 1 162 ? -9.579 3.222 14.461 1.00 98.81 162 ALA A CA 1
ATOM 1223 C C . ALA A 1 162 ? -8.331 3.280 15.353 1.00 98.81 162 ALA A C 1
ATOM 1225 O O . ALA A 1 162 ? -8.333 2.719 16.445 1.00 98.81 162 ALA A O 1
ATOM 1226 N N . ALA A 1 163 ? -7.302 4.033 14.955 1.00 98.75 163 ALA A N 1
ATOM 1227 C CA . ALA A 1 163 ? -6.107 4.270 15.762 1.00 98.75 163 ALA A CA 1
ATOM 1228 C C . ALA A 1 163 ? -6.401 5.009 17.081 1.00 98.75 163 ALA A C 1
ATOM 1230 O O . ALA A 1 163 ? -5.838 4.670 18.122 1.00 98.75 163 ALA A O 1
ATOM 1231 N N . LEU A 1 164 ? -7.287 6.011 17.049 1.00 98.62 164 LEU A N 1
ATOM 1232 C CA . LEU A 1 164 ? -7.686 6.807 18.219 1.00 98.62 164 LEU A CA 1
ATOM 1233 C C . LEU A 1 164 ? -8.573 6.040 19.207 1.00 98.62 164 LEU A C 1
ATOM 1235 O O . LEU A 1 164 ? -8.598 6.365 20.396 1.00 98.62 164 LEU A O 1
ATOM 1239 N N . LEU A 1 165 ? -9.319 5.050 18.716 1.00 98.62 165 LEU A N 1
ATOM 1240 C CA . LEU A 1 165 ? -10.261 4.262 19.515 1.00 98.62 165 LEU A CA 1
ATOM 1241 C C . LEU A 1 165 ? -9.750 2.855 19.843 1.00 98.62 165 LEU A C 1
ATOM 1243 O O . LEU A 1 165 ? -10.304 2.200 20.721 1.00 98.62 165 LEU A O 1
ATOM 1247 N N . GLY A 1 166 ? -8.709 2.386 19.153 1.00 98.69 166 GLY A N 1
ATOM 1248 C CA . GLY A 1 166 ? -8.174 1.030 19.275 1.00 98.69 166 GLY A CA 1
ATOM 1249 C C . GLY A 1 166 ? -9.128 -0.046 18.758 1.00 98.69 166 GLY A C 1
ATOM 1250 O O . GLY A 1 166 ? -8.992 -1.210 19.133 1.00 98.69 166 GLY A O 1
ATOM 1251 N N . LYS A 1 167 ? -10.106 0.336 17.928 1.00 98.69 167 LYS A N 1
ATOM 1252 C CA . LYS A 1 167 ? -11.186 -0.534 17.453 1.00 98.69 167 LYS A CA 1
ATOM 1253 C C . LYS A 1 167 ? -11.558 -0.243 16.005 1.00 98.69 167 LYS A C 1
ATOM 1255 O O . LYS A 1 167 ? -11.390 0.880 15.546 1.00 98.69 167 LYS A O 1
ATOM 1260 N N . THR A 1 168 ? -12.111 -1.230 15.311 1.00 98.62 168 THR A N 1
ATOM 1261 C CA . THR A 1 168 ? -12.704 -1.081 13.972 1.00 98.62 168 THR A CA 1
ATOM 1262 C C . THR A 1 168 ? -14.022 -1.863 13.891 1.00 98.62 168 THR A C 1
ATOM 1264 O O . THR A 1 168 ? -14.193 -2.807 14.667 1.00 98.62 168 THR A O 1
ATOM 1267 N N . PRO A 1 169 ? -14.978 -1.504 13.015 1.00 98.38 169 PRO A N 1
ATOM 1268 C CA . PRO A 1 169 ? -16.194 -2.290 12.837 1.00 98.38 169 PRO A CA 1
ATOM 1269 C C . PRO A 1 169 ? -15.906 -3.710 12.343 1.00 98.38 169 PRO A C 1
ATOM 1271 O O . PRO A 1 169 ? -15.077 -3.929 11.457 1.00 98.38 169 PRO A O 1
ATOM 1274 N N . ASN A 1 170 ? -16.618 -4.680 12.906 1.00 98.12 170 ASN A N 1
ATOM 1275 C CA . ASN A 1 170 ? -16.471 -6.097 12.603 1.00 98.12 170 ASN A CA 1
ATOM 1276 C C . ASN A 1 170 ? -17.298 -6.493 11.372 1.00 98.12 170 ASN A C 1
ATOM 1278 O O . ASN A 1 170 ? -18.453 -6.902 11.471 1.00 98.12 170 ASN A O 1
ATOM 1282 N N . TYR A 1 171 ? -16.713 -6.321 10.191 1.00 97.81 171 TYR A N 1
ATOM 1283 C CA . TYR A 1 171 ? -17.333 -6.676 8.913 1.00 97.81 171 TYR A CA 1
ATOM 1284 C C . TYR A 1 171 ? -16.282 -7.103 7.892 1.00 97.81 171 TYR A C 1
ATOM 1286 O O . TYR A 1 171 ? -15.073 -6.963 8.112 1.00 97.81 171 TYR A O 1
ATOM 1294 N N . GLY A 1 172 ? -16.745 -7.575 6.732 1.00 97.12 172 GLY A N 1
ATOM 1295 C CA . GLY A 1 172 ? -15.875 -7.872 5.598 1.00 97.12 172 GLY A CA 1
ATOM 1296 C C . GLY A 1 172 ? -14.802 -8.884 5.985 1.00 97.12 172 GLY A C 1
ATOM 1297 O O . GLY A 1 172 ? -15.120 -9.933 6.541 1.00 97.12 172 GLY A O 1
ATOM 1298 N N . LEU A 1 173 ? -13.536 -8.549 5.741 1.00 97.56 173 LEU A N 1
ATOM 1299 C CA . LEU A 1 173 ? -12.389 -9.430 5.964 1.00 97.56 173 LEU A CA 1
ATOM 1300 C C . LEU A 1 173 ? -11.995 -9.616 7.436 1.00 97.56 173 LEU A C 1
ATOM 1302 O O . LEU A 1 173 ? -11.100 -10.421 7.709 1.00 97.56 173 LEU A O 1
ATOM 1306 N N . HIS A 1 174 ? -12.647 -8.918 8.374 1.00 98.19 174 HIS A N 1
ATOM 1307 C CA . HIS A 1 174 ? -12.562 -9.243 9.802 1.00 98.19 174 HIS A CA 1
ATOM 1308 C C . HIS A 1 174 ? -13.384 -10.485 10.173 1.00 98.19 174 HIS A C 1
ATOM 1310 O O . HIS A 1 174 ? -13.086 -11.134 11.172 1.00 98.19 174 HIS A O 1
ATOM 1316 N N . VAL A 1 175 ? -14.354 -10.876 9.344 1.00 97.50 175 VAL A N 1
ATOM 1317 C CA . VAL A 1 175 ? -15.181 -12.066 9.561 1.00 97.50 175 VAL A CA 1
ATOM 1318 C C . VAL A 1 175 ? -14.603 -13.226 8.756 1.00 97.50 175 VAL A C 1
ATOM 1320 O O . VAL A 1 175 ? -14.450 -13.132 7.540 1.00 97.50 175 VAL A O 1
ATOM 1323 N N . LYS A 1 176 ? -14.274 -14.337 9.426 1.00 95.25 176 LYS A N 1
ATOM 1324 C CA . LYS A 1 176 ? -13.613 -15.493 8.790 1.00 95.25 176 LYS A CA 1
ATOM 1325 C C . LYS A 1 176 ? -14.432 -16.096 7.653 1.00 95.25 176 LYS A C 1
ATOM 1327 O O . LYS A 1 176 ? -13.870 -16.401 6.609 1.00 95.25 176 LYS A O 1
ATOM 1332 N N . ASP A 1 177 ? -15.744 -16.198 7.830 1.00 95.19 177 ASP A N 1
ATOM 1333 C CA . ASP A 1 177 ? -16.633 -16.811 6.839 1.00 95.19 177 ASP A CA 1
ATOM 1334 C C . ASP A 1 177 ? -16.710 -16.002 5.534 1.00 95.19 177 ASP A C 1
ATOM 1336 O O . ASP A 1 177 ? -16.980 -16.562 4.476 1.00 95.19 177 ASP A O 1
ATOM 1340 N N . ASN A 1 178 ? -16.375 -14.707 5.574 1.00 96.12 178 ASN A N 1
ATOM 1341 C CA . ASN A 1 178 ? -16.299 -13.857 4.383 1.00 96.12 178 ASN A CA 1
ATOM 1342 C C . ASN A 1 178 ? -14.988 -14.036 3.596 1.00 96.12 178 ASN A C 1
ATOM 1344 O O . ASN A 1 178 ? -14.841 -13.471 2.514 1.00 96.12 178 ASN A O 1
ATOM 1348 N N . ARG A 1 179 ? -14.005 -14.781 4.121 1.00 97.19 179 ARG A N 1
ATOM 1349 C CA . ARG A 1 179 ? -12.681 -14.980 3.504 1.00 97.19 179 ARG A CA 1
ATOM 1350 C C . ARG A 1 179 ? -12.677 -16.220 2.617 1.00 97.19 179 ARG A C 1
ATOM 1352 O O . ARG A 1 179 ? -11.844 -17.108 2.766 1.00 97.19 179 ARG A O 1
ATOM 1359 N N . GLN A 1 180 ? -13.632 -16.283 1.699 1.00 96.88 180 GLN A N 1
ATOM 1360 C CA . GLN A 1 180 ? -13.744 -17.349 0.710 1.00 96.88 180 GLN A CA 1
ATOM 1361 C C . GLN A 1 180 ? -13.555 -16.764 -0.680 1.00 96.88 180 GLN A C 1
ATOM 1363 O O . GLN A 1 180 ? -14.085 -15.699 -1.000 1.00 96.88 180 GLN A O 1
ATOM 1368 N N . SER A 1 181 ? -12.782 -17.451 -1.510 1.00 97.06 181 SER A N 1
ATOM 1369 C CA . SER A 1 181 ? -12.560 -17.006 -2.872 1.00 97.06 181 SER A CA 1
ATOM 1370 C C . SER A 1 181 ? -13.758 -17.301 -3.763 1.00 97.06 181 SER A C 1
ATOM 1372 O O . SER A 1 181 ? -14.248 -18.426 -3.820 1.00 97.06 181 SER A O 1
ATOM 1374 N N . GLU A 1 182 ? -14.189 -16.273 -4.490 1.00 96.38 182 GLU A N 1
ATOM 1375 C CA . GLU A 1 182 ? -15.280 -16.355 -5.463 1.00 96.38 182 GLU A CA 1
ATOM 1376 C C . GLU A 1 182 ? -14.789 -16.709 -6.872 1.00 96.38 182 GLU A C 1
ATOM 1378 O O . GLU A 1 182 ? -15.587 -17.101 -7.719 1.00 96.38 182 GLU A O 1
ATOM 1383 N N . LEU A 1 183 ? -13.493 -16.526 -7.138 1.00 98.25 183 LEU A N 1
ATOM 1384 C CA . LEU A 1 183 ? -12.872 -16.687 -8.451 1.00 98.25 183 LEU A CA 1
ATOM 1385 C C . LEU A 1 183 ? -11.619 -17.551 -8.330 1.00 98.25 183 LEU A C 1
ATOM 1387 O O . LEU A 1 183 ? -10.735 -17.230 -7.537 1.00 98.25 183 LEU A O 1
ATOM 1391 N N . LEU A 1 184 ? -11.500 -18.581 -9.160 1.00 98.62 184 LEU A N 1
ATOM 1392 C CA . LEU A 1 184 ? -10.292 -19.385 -9.303 1.00 98.62 184 LEU A CA 1
ATOM 1393 C C . LEU A 1 184 ? -9.592 -19.039 -10.619 1.00 98.62 184 LEU A C 1
ATOM 1395 O O . LEU A 1 184 ? -10.146 -19.237 -11.693 1.00 98.62 184 LEU A O 1
ATOM 1399 N N . PHE A 1 185 ? -8.354 -18.563 -10.544 1.00 98.69 185 PHE A N 1
ATOM 1400 C CA . PHE A 1 185 ? -7.501 -18.338 -11.704 1.00 98.69 185 PHE A CA 1
ATOM 1401 C C . PHE A 1 185 ? -6.500 -19.481 -11.859 1.00 98.69 185 PHE A C 1
ATOM 1403 O O . PHE A 1 185 ? -5.726 -19.759 -10.940 1.00 98.69 185 PHE A O 1
ATOM 1410 N N . THR A 1 186 ? -6.480 -20.107 -13.032 1.00 98.56 186 THR A N 1
ATOM 1411 C CA . THR A 1 186 ? -5.561 -21.206 -13.354 1.00 98.56 186 THR A CA 1
ATOM 1412 C C . THR A 1 186 ? -4.444 -20.703 -14.270 1.00 98.56 186 THR A C 1
ATOM 1414 O O . THR A 1 186 ? -4.711 -20.111 -15.318 1.00 98.56 186 THR A O 1
ATOM 1417 N N . ILE A 1 187 ? -3.193 -20.922 -13.850 1.00 98.44 187 ILE A N 1
ATOM 1418 C CA . ILE A 1 187 ? -1.963 -20.515 -14.545 1.00 98.44 187 ILE A CA 1
ATOM 1419 C C . ILE A 1 187 ? -1.223 -21.764 -15.032 1.00 98.44 187 ILE A C 1
ATOM 1421 O O . ILE A 1 187 ? -0.920 -22.648 -14.234 1.00 98.44 187 ILE A O 1
ATOM 1425 N N . ASP A 1 188 ? -0.909 -21.841 -16.324 1.00 97.19 188 ASP 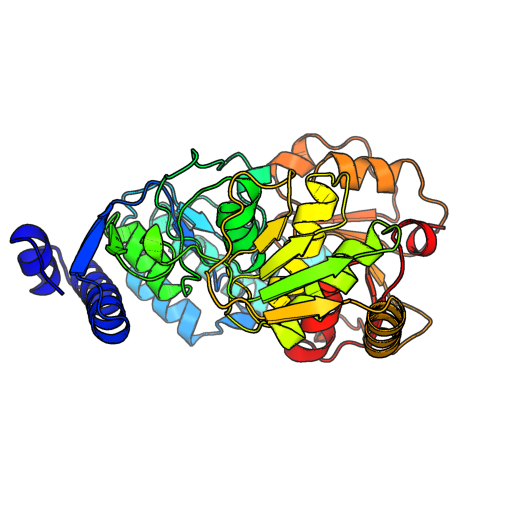A N 1
ATOM 1426 C CA . ASP A 1 188 ? -0.237 -22.989 -16.956 1.00 97.19 188 ASP A CA 1
ATOM 1427 C C . ASP A 1 188 ? 1.125 -22.635 -17.591 1.00 97.19 188 ASP A C 1
ATOM 1429 O O . ASP A 1 188 ? 1.698 -23.419 -18.350 1.00 97.19 188 ASP A O 1
ATOM 1433 N N . PHE A 1 189 ? 1.681 -21.472 -17.242 1.00 97.12 189 PHE A N 1
ATOM 1434 C CA . PHE A 1 189 ? 2.965 -20.964 -17.730 1.00 97.12 189 PHE A CA 1
ATOM 1435 C C . PHE A 1 189 ? 3.874 -20.477 -16.594 1.00 97.12 189 PHE A C 1
ATOM 1437 O O . PHE A 1 189 ? 3.431 -20.174 -15.487 1.00 97.12 189 PHE A O 1
ATOM 1444 N N . ASN A 1 190 ? 5.174 -20.380 -16.885 1.00 96.38 190 ASN A N 1
ATOM 1445 C CA . ASN A 1 190 ? 6.156 -19.843 -15.944 1.00 96.38 190 ASN A CA 1
ATOM 1446 C C . ASN A 1 190 ? 6.086 -18.313 -15.896 1.00 96.38 190 ASN A C 1
ATOM 1448 O O . ASN A 1 190 ? 5.946 -17.664 -16.931 1.00 96.38 190 ASN A O 1
ATOM 1452 N N . LEU A 1 191 ? 6.241 -17.756 -14.696 1.00 97.81 191 LEU A N 1
ATOM 1453 C CA . LEU A 1 191 ? 6.214 -16.318 -14.438 1.00 97.81 191 LEU A CA 1
ATOM 1454 C C . LEU A 1 191 ? 7.630 -15.798 -14.162 1.00 97.81 191 LEU A C 1
ATOM 1456 O O . LEU A 1 191 ? 8.349 -16.365 -13.338 1.00 97.81 191 LEU A O 1
ATOM 1460 N N . SER A 1 192 ? 8.006 -14.703 -14.819 1.00 97.38 192 SER A N 1
ATOM 1461 C CA . SER A 1 192 ? 9.116 -13.838 -14.402 1.00 97.38 192 SER A CA 1
ATOM 1462 C C . SER A 1 192 ? 8.705 -12.908 -13.251 1.00 97.38 192 SER A C 1
ATOM 1464 O O . SER A 1 192 ? 7.529 -12.824 -12.891 1.00 97.38 192 SER A O 1
ATOM 1466 N N . ASP A 1 193 ? 9.656 -12.154 -12.695 1.00 96.50 193 ASP A N 1
ATOM 1467 C CA . ASP A 1 193 ? 9.377 -11.181 -11.631 1.00 96.50 193 ASP A CA 1
ATOM 1468 C C . ASP A 1 193 ? 8.383 -10.091 -12.067 1.00 96.50 193 ASP A C 1
ATOM 1470 O O . ASP A 1 193 ? 7.453 -9.768 -11.320 1.00 96.50 193 ASP A O 1
ATOM 1474 N N . LEU A 1 194 ? 8.514 -9.572 -13.295 1.00 98.19 194 LEU A N 1
ATOM 1475 C CA . LEU A 1 194 ? 7.552 -8.616 -13.851 1.00 98.19 194 LEU A CA 1
ATOM 1476 C C . LEU A 1 194 ? 6.174 -9.262 -14.061 1.00 98.19 194 LEU A C 1
ATOM 1478 O O . LEU A 1 194 ? 5.149 -8.617 -13.817 1.00 98.19 194 LEU A O 1
ATOM 1482 N N . ASP A 1 195 ? 6.134 -10.534 -14.473 1.00 98.62 195 ASP A N 1
ATOM 1483 C CA . ASP A 1 195 ? 4.872 -11.228 -14.739 1.00 98.62 195 ASP A CA 1
ATOM 1484 C C . ASP A 1 195 ? 4.004 -11.342 -13.484 1.00 98.62 195 ASP A C 1
ATOM 1486 O O . ASP A 1 195 ? 2.786 -11.272 -13.601 1.00 98.62 195 ASP A O 1
ATOM 1490 N N . PHE A 1 196 ? 4.576 -11.428 -12.276 1.00 98.69 196 PHE A N 1
ATOM 1491 C CA . PHE A 1 196 ? 3.774 -11.365 -11.048 1.00 98.69 196 PHE A CA 1
ATOM 1492 C C . PHE A 1 196 ? 3.036 -10.027 -10.916 1.00 98.69 196 PHE A C 1
ATOM 1494 O O . PHE A 1 196 ? 1.851 -10.014 -10.575 1.00 98.69 196 PHE A O 1
ATOM 1501 N N . SER A 1 197 ? 3.693 -8.903 -11.228 1.00 98.69 197 SER A N 1
ATOM 1502 C CA . SER A 1 197 ? 3.061 -7.576 -11.210 1.00 98.69 197 SER A CA 1
ATOM 1503 C C . SER A 1 197 ? 1.973 -7.435 -12.283 1.00 98.69 197 SER A C 1
ATOM 1505 O O . SER A 1 197 ? 0.903 -6.879 -12.008 1.00 98.69 197 SER A O 1
ATOM 1507 N N . LEU A 1 198 ? 2.217 -7.963 -13.488 1.00 98.88 198 LEU A N 1
ATOM 1508 C CA . LEU A 1 198 ? 1.259 -7.982 -14.602 1.00 98.88 198 LEU A CA 1
ATOM 1509 C C . LEU A 1 198 ? 0.057 -8.886 -14.319 1.00 98.88 198 LEU A C 1
ATOM 1511 O O . LEU A 1 198 ? -1.083 -8.459 -14.494 1.00 98.88 198 LEU A O 1
ATOM 1515 N N . LEU A 1 199 ? 0.301 -10.105 -13.838 1.00 98.88 199 LEU A N 1
ATOM 1516 C CA . LEU A 1 199 ? -0.731 -11.078 -13.499 1.00 98.88 199 LEU A CA 1
ATOM 1517 C C . LEU A 1 199 ? -1.628 -10.550 -12.383 1.00 98.88 199 LEU A C 1
ATOM 1519 O O . LEU A 1 199 ? -2.851 -10.616 -12.496 1.00 98.88 199 LEU A O 1
ATOM 1523 N N . GLY A 1 200 ? -1.026 -9.979 -11.336 1.00 98.69 200 GLY A N 1
ATOM 1524 C CA . GLY A 1 200 ? -1.766 -9.316 -10.273 1.00 98.69 200 GLY A CA 1
ATOM 1525 C C . GLY A 1 200 ? -2.683 -8.237 -10.841 1.00 98.69 200 GLY A C 1
ATOM 1526 O O . GLY A 1 200 ? -3.880 -8.244 -10.567 1.00 98.69 200 GLY A O 1
ATOM 1527 N N . TYR A 1 201 ? -2.152 -7.352 -11.691 1.00 98.81 201 TYR A N 1
ATOM 1528 C CA . TYR A 1 201 ? -2.947 -6.301 -12.326 1.00 98.81 201 TYR A CA 1
ATOM 1529 C C . TYR A 1 201 ? -4.106 -6.860 -13.157 1.00 98.81 201 TYR A C 1
ATOM 1531 O O . TYR A 1 201 ? -5.243 -6.431 -12.960 1.00 98.81 201 TYR A O 1
ATOM 1539 N N . TYR A 1 202 ? -3.841 -7.847 -14.020 1.00 98.81 202 TYR A N 1
ATOM 1540 C CA . TYR A 1 202 ? -4.850 -8.523 -14.839 1.00 98.81 202 TYR A CA 1
ATOM 1541 C C . TYR A 1 202 ? -5.986 -9.090 -13.988 1.00 98.81 202 TYR A C 1
ATOM 1543 O O . TYR A 1 202 ? -7.146 -8.724 -14.186 1.00 98.81 202 TYR A O 1
ATOM 1551 N N . ILE A 1 203 ? -5.646 -9.910 -12.991 1.00 98.62 203 ILE A N 1
ATOM 1552 C CA . ILE A 1 203 ? -6.616 -10.492 -12.059 1.00 98.62 203 ILE A CA 1
ATOM 1553 C C . ILE A 1 203 ? -7.398 -9.385 -11.360 1.00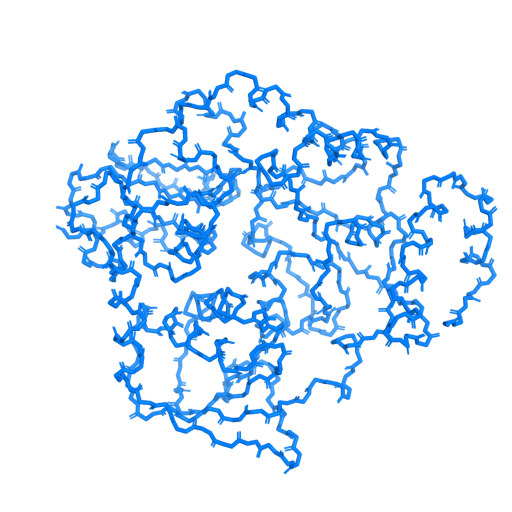 98.62 203 ILE A C 1
ATOM 1555 O O . ILE A 1 203 ? -8.619 -9.461 -11.292 1.00 98.62 203 ILE A O 1
ATOM 1559 N N . GLY A 1 204 ? -6.731 -8.314 -10.924 1.00 98.19 204 GLY A N 1
ATOM 1560 C CA . GLY A 1 204 ? -7.394 -7.144 -10.357 1.00 98.19 204 GLY A CA 1
ATOM 1561 C C . GLY A 1 204 ? -8.458 -6.564 -11.289 1.00 98.19 204 GLY A C 1
ATOM 1562 O O . GLY A 1 204 ? -9.588 -6.324 -10.861 1.00 98.19 204 GLY A O 1
ATOM 1563 N N . THR A 1 205 ? -8.153 -6.395 -12.579 1.00 98.19 205 THR A N 1
ATOM 1564 C CA . THR A 1 205 ? -9.121 -5.835 -13.537 1.00 98.19 205 THR A CA 1
ATOM 1565 C C . THR A 1 205 ? -10.398 -6.665 -13.675 1.00 98.19 205 THR A C 1
ATOM 1567 O O . THR A 1 205 ? -11.456 -6.075 -13.912 1.00 98.19 205 THR A O 1
ATOM 1570 N N . ILE A 1 206 ? -10.316 -7.983 -13.475 1.00 98.19 206 ILE A N 1
ATOM 1571 C CA . ILE A 1 206 ? -11.444 -8.920 -13.551 1.00 98.19 206 ILE A CA 1
ATOM 1572 C C . ILE A 1 206 ? -12.148 -9.031 -12.198 1.00 98.19 206 ILE A C 1
ATOM 1574 O O . ILE A 1 206 ? -13.355 -8.820 -12.101 1.00 98.19 206 ILE A O 1
ATOM 1578 N N . ALA A 1 207 ? -11.387 -9.326 -11.146 1.00 96.75 207 ALA A N 1
ATOM 1579 C CA . ALA A 1 207 ? -11.896 -9.626 -9.816 1.00 96.75 207 ALA A CA 1
ATOM 1580 C C . ALA A 1 207 ? -12.511 -8.415 -9.114 1.00 96.75 207 ALA A C 1
ATOM 1582 O O . ALA A 1 207 ? -13.395 -8.576 -8.272 1.00 96.75 207 ALA A O 1
ATOM 1583 N N . LYS A 1 208 ? -12.066 -7.198 -9.453 1.00 94.69 208 LYS A N 1
ATOM 1584 C CA . LYS A 1 208 ? -12.453 -5.968 -8.752 1.00 94.69 208 LYS A CA 1
ATOM 1585 C C . LYS A 1 208 ? -12.197 -6.108 -7.246 1.00 94.69 208 LYS A C 1
ATOM 1587 O O . LYS A 1 208 ? -11.048 -6.230 -6.838 1.00 94.69 208 LYS A O 1
ATOM 1592 N N . ASN A 1 209 ? -13.245 -6.105 -6.425 1.00 89.19 209 ASN A N 1
ATOM 1593 C CA . ASN A 1 209 ? -13.174 -6.240 -4.972 1.00 89.19 209 ASN A CA 1
ATOM 1594 C C . ASN A 1 209 ? -13.394 -7.679 -4.461 1.00 89.19 209 ASN A C 1
ATOM 1596 O O . ASN A 1 209 ? -13.417 -7.871 -3.246 1.00 89.19 209 ASN A O 1
ATOM 1600 N N . LYS A 1 210 ? -13.546 -8.672 -5.348 1.00 95.25 210 LYS A N 1
ATOM 1601 C CA . LYS A 1 210 ? -13.708 -10.088 -4.982 1.00 95.25 210 LYS A CA 1
ATOM 1602 C C . LYS A 1 210 ? -12.378 -10.736 -4.592 1.00 95.25 210 LYS A C 1
ATOM 1604 O O . LYS A 1 210 ? -11.318 -10.371 -5.104 1.00 95.25 210 LYS A O 1
ATOM 1609 N N . ILE A 1 211 ? -12.441 -11.747 -3.727 1.00 96.88 211 ILE A N 1
ATOM 1610 C CA . ILE A 1 211 ? -11.273 -12.545 -3.328 1.00 96.88 211 ILE A CA 1
ATOM 1611 C C . ILE A 1 211 ? -10.941 -13.553 -4.432 1.00 96.88 211 ILE A C 1
ATOM 1613 O O . ILE A 1 211 ? -11.792 -14.348 -4.836 1.00 96.88 211 ILE A O 1
ATOM 1617 N N . SER A 1 212 ? -9.687 -13.548 -4.885 1.00 97.12 212 SER A N 1
ATOM 1618 C CA . SER A 1 212 ? -9.204 -14.424 -5.963 1.00 97.12 212 SER A CA 1
ATOM 1619 C C . SER A 1 212 ? -8.282 -15.518 -5.435 1.00 97.12 212 SER A C 1
ATOM 1621 O O . SER A 1 212 ? -7.305 -15.223 -4.743 1.00 97.12 212 SER A O 1
ATOM 1623 N N . ALA A 1 213 ? -8.566 -16.762 -5.796 1.00 98.50 213 ALA A N 1
ATOM 1624 C CA . ALA A 1 213 ? -7.701 -17.909 -5.619 1.00 98.50 213 ALA A CA 1
ATOM 1625 C C . ALA A 1 213 ? -6.916 -18.143 -6.906 1.00 98.50 213 ALA A C 1
ATOM 1627 O O . ALA A 1 213 ? -7.413 -17.917 -8.006 1.00 98.50 213 ALA A O 1
ATOM 1628 N N . ILE A 1 214 ? -5.674 -18.584 -6.771 1.00 98.69 214 ILE A N 1
ATOM 1629 C CA . ILE A 1 214 ? -4.754 -18.801 -7.876 1.00 98.69 214 ILE A CA 1
ATOM 1630 C C . ILE A 1 214 ? -4.167 -20.201 -7.742 1.00 98.69 214 ILE A C 1
ATOM 1632 O O . ILE A 1 214 ? -3.702 -20.595 -6.668 1.00 98.69 214 ILE A O 1
ATOM 1636 N N . LYS A 1 215 ? -4.189 -20.939 -8.847 1.00 98.38 215 LYS A N 1
ATOM 1637 C CA . LYS A 1 215 ? -3.679 -22.301 -8.980 1.00 98.38 215 LYS A CA 1
ATOM 1638 C C . LYS A 1 215 ? -2.663 -22.384 -10.117 1.00 98.38 215 LYS A C 1
ATOM 1640 O O . LYS A 1 215 ? -2.753 -21.642 -11.089 1.00 98.38 215 LYS A O 1
ATOM 1645 N N . GLY A 1 216 ? -1.706 -23.305 -9.994 1.00 97.69 216 GLY A N 1
ATOM 1646 C CA . GLY A 1 216 ? -0.709 -23.592 -11.034 1.00 97.69 216 GLY A CA 1
ATOM 1647 C C . GLY A 1 216 ? 0.629 -22.859 -10.882 1.00 97.69 216 GLY A C 1
ATOM 1648 O O . GLY A 1 216 ? 1.553 -23.102 -11.651 1.00 97.69 216 GLY A O 1
ATOM 1649 N N . ILE A 1 217 ? 0.782 -22.034 -9.841 1.00 97.38 217 ILE A N 1
ATOM 1650 C CA . ILE A 1 217 ? 2.073 -21.456 -9.440 1.00 97.38 217 ILE A CA 1
ATOM 1651 C C . ILE A 1 217 ? 2.694 -22.366 -8.377 1.00 97.38 217 ILE A C 1
ATOM 1653 O O . ILE A 1 217 ? 2.133 -22.525 -7.298 1.00 97.38 217 ILE A O 1
ATOM 1657 N N . SER A 1 218 ? 3.848 -22.967 -8.670 1.00 92.88 218 SER A N 1
ATOM 1658 C CA . SER A 1 218 ? 4.508 -23.917 -7.759 1.00 92.88 218 SER A CA 1
ATOM 1659 C C . SER A 1 218 ? 5.277 -23.246 -6.619 1.00 92.88 218 SER A C 1
ATOM 1661 O O . SER A 1 218 ? 5.384 -23.806 -5.530 1.00 92.88 218 SER A O 1
ATOM 1663 N N . GLN A 1 219 ? 5.834 -22.060 -6.867 1.00 95.94 219 GLN A N 1
ATOM 1664 C CA . GLN A 1 219 ? 6.627 -21.301 -5.906 1.00 95.94 219 GLN A CA 1
ATOM 1665 C C . GLN A 1 219 ? 6.558 -19.805 -6.212 1.00 95.94 219 GLN A C 1
ATOM 1667 O O . GLN A 1 219 ? 6.511 -19.405 -7.375 1.00 95.94 219 GLN A O 1
ATOM 1672 N N . ALA A 1 220 ? 6.591 -18.985 -5.164 1.00 97.75 220 ALA A N 1
ATOM 1673 C CA . ALA A 1 220 ? 6.720 -17.539 -5.278 1.00 97.75 220 ALA A CA 1
ATOM 1674 C C . ALA A 1 220 ? 7.486 -16.979 -4.074 1.00 97.75 220 ALA A C 1
ATOM 1676 O O . ALA A 1 220 ? 7.274 -17.392 -2.931 1.00 97.75 220 ALA A O 1
ATOM 1677 N N . THR A 1 221 ? 8.371 -16.016 -4.316 1.00 97.56 221 THR A N 1
ATOM 1678 C CA . THR A 1 221 ? 9.054 -15.284 -3.243 1.00 97.56 221 THR A CA 1
ATOM 1679 C C . THR A 1 221 ? 8.129 -14.231 -2.627 1.00 97.56 221 THR A C 1
ATOM 1681 O O . THR A 1 221 ? 7.150 -13.797 -3.233 1.00 97.56 221 THR A O 1
ATOM 1684 N N . LYS A 1 222 ? 8.459 -13.725 -1.431 1.00 96.19 222 LYS A N 1
ATOM 1685 C CA . LYS A 1 222 ? 7.713 -12.598 -0.835 1.00 96.19 222 LYS A CA 1
ATOM 1686 C C . LYS A 1 222 ? 7.752 -11.332 -1.701 1.00 96.19 222 LYS A C 1
ATOM 1688 O O . LYS A 1 222 ? 6.802 -10.556 -1.659 1.00 96.19 222 LYS A O 1
ATOM 1693 N N . ILE A 1 223 ? 8.816 -11.136 -2.484 1.00 96.75 223 ILE A N 1
ATOM 1694 C CA . ILE A 1 223 ? 8.947 -10.023 -3.436 1.00 96.75 223 ILE A CA 1
ATOM 1695 C C . ILE A 1 223 ? 7.929 -10.185 -4.570 1.00 96.75 223 ILE A C 1
ATOM 1697 O O . ILE A 1 223 ? 7.160 -9.265 -4.838 1.00 96.75 223 ILE A O 1
ATOM 1701 N N . GLN A 1 224 ? 7.842 -11.381 -5.152 1.00 98.38 224 GLN A N 1
ATOM 1702 C CA . GLN A 1 224 ? 6.869 -11.712 -6.196 1.00 98.38 224 GLN A CA 1
ATOM 1703 C C . GLN A 1 224 ? 5.422 -11.602 -5.690 1.00 98.38 224 GLN A C 1
ATOM 1705 O O . GLN A 1 224 ? 4.581 -10.980 -6.336 1.00 98.38 224 GLN A O 1
ATOM 1710 N N . LEU A 1 225 ? 5.133 -12.103 -4.484 1.00 98.50 225 LEU A N 1
ATOM 1711 C CA . LEU A 1 225 ? 3.813 -11.966 -3.856 1.00 98.50 225 LEU A CA 1
ATOM 1712 C C . LEU A 1 225 ? 3.454 -10.500 -3.560 1.00 98.50 225 LEU A C 1
ATOM 1714 O O . LEU A 1 225 ? 2.303 -10.096 -3.734 1.00 98.50 225 LEU A O 1
ATOM 1718 N N . LYS A 1 226 ? 4.434 -9.682 -3.147 1.00 98.38 226 LYS A N 1
ATOM 1719 C CA . LYS A 1 226 ? 4.264 -8.233 -2.968 1.00 98.38 226 LYS A CA 1
ATOM 1720 C C . LYS A 1 226 ? 3.937 -7.547 -4.295 1.00 98.38 226 LYS A C 1
ATOM 1722 O O . LYS A 1 226 ? 3.011 -6.736 -4.333 1.00 98.38 226 LYS A O 1
ATOM 1727 N N . ALA A 1 227 ? 4.663 -7.876 -5.364 1.00 98.56 227 ALA A N 1
ATOM 1728 C CA . ALA A 1 227 ? 4.440 -7.333 -6.702 1.00 98.56 227 ALA A CA 1
ATOM 1729 C C . ALA A 1 227 ? 3.053 -7.714 -7.245 1.00 98.56 227 ALA A C 1
ATOM 1731 O O . ALA A 1 227 ? 2.318 -6.843 -7.718 1.00 98.56 227 ALA A O 1
ATOM 1732 N N . PHE A 1 228 ? 2.658 -8.981 -7.083 1.00 98.81 228 PHE A N 1
ATOM 1733 C CA . PHE A 1 228 ? 1.326 -9.475 -7.424 1.00 98.81 228 PHE A CA 1
ATOM 1734 C C . PHE A 1 228 ? 0.227 -8.730 -6.668 1.00 98.81 228 PHE A C 1
ATOM 1736 O O . PHE A 1 228 ? -0.676 -8.161 -7.282 1.00 98.81 228 PHE A O 1
ATOM 1743 N N . GLY A 1 229 ? 0.318 -8.676 -5.336 1.00 98.56 229 GLY A N 1
ATOM 1744 C CA . GLY A 1 229 ? -0.683 -8.003 -4.511 1.00 98.56 229 GLY A CA 1
ATOM 1745 C C . GLY A 1 229 ? -0.805 -6.519 -4.859 1.00 98.56 229 GLY A C 1
ATOM 1746 O O . GLY A 1 229 ? -1.909 -5.996 -4.995 1.00 98.56 229 GLY A O 1
ATOM 1747 N N . ALA A 1 230 ? 0.320 -5.836 -5.076 1.00 98.38 230 ALA A N 1
ATOM 1748 C CA . ALA A 1 230 ? 0.322 -4.439 -5.494 1.00 98.38 230 ALA A CA 1
ATOM 1749 C C . ALA A 1 230 ? -0.368 -4.222 -6.848 1.00 98.38 230 ALA A C 1
ATOM 1751 O O . ALA A 1 230 ? -1.158 -3.283 -6.972 1.00 98.38 230 ALA A O 1
ATOM 1752 N N . GLY A 1 231 ? -0.108 -5.096 -7.826 1.00 98.50 231 GLY A N 1
ATOM 1753 C CA . GLY A 1 231 ? -0.786 -5.083 -9.120 1.00 98.50 231 GLY A CA 1
ATOM 1754 C C . GLY A 1 231 ? -2.293 -5.292 -8.975 1.00 98.50 231 GLY A C 1
ATOM 1755 O O . GLY A 1 231 ? -3.070 -4.481 -9.474 1.00 98.50 231 GLY A O 1
ATOM 1756 N N . ALA A 1 232 ? -2.722 -6.308 -8.222 1.00 98.56 232 ALA A N 1
ATOM 1757 C CA . ALA A 1 232 ? -4.139 -6.627 -8.015 1.00 98.56 232 ALA A CA 1
ATOM 1758 C C . ALA A 1 232 ? -4.907 -5.508 -7.300 1.00 98.56 232 ALA A C 1
ATOM 1760 O O . ALA A 1 232 ? -6.018 -5.134 -7.698 1.00 98.56 232 ALA A O 1
ATOM 1761 N N . ALA A 1 233 ? -4.284 -4.909 -6.287 1.00 97.56 233 ALA A N 1
ATOM 1762 C CA . ALA A 1 233 ? -4.848 -3.773 -5.577 1.00 97.56 233 ALA A CA 1
ATOM 1763 C C . ALA A 1 233 ? -4.991 -2.533 -6.482 1.00 97.56 233 ALA A C 1
ATOM 1765 O O . ALA A 1 233 ? -5.991 -1.822 -6.377 1.00 97.56 233 ALA A O 1
ATOM 1766 N N . ALA A 1 234 ? -4.041 -2.290 -7.393 1.00 97.44 234 ALA A N 1
ATOM 1767 C CA . ALA A 1 234 ? -4.110 -1.189 -8.357 1.00 97.44 234 ALA A CA 1
ATOM 1768 C C . ALA A 1 234 ? -5.108 -1.454 -9.502 1.00 97.44 234 ALA A C 1
ATOM 1770 O O . ALA A 1 234 ? -5.829 -0.548 -9.907 1.00 97.44 234 ALA A O 1
ATOM 1771 N N . GLY A 1 235 ? -5.179 -2.689 -10.008 1.00 96.44 235 GLY A N 1
ATOM 1772 C CA . GLY A 1 235 ? -6.028 -3.062 -11.145 1.00 96.44 235 GLY A CA 1
ATOM 1773 C C . GLY A 1 235 ? -7.524 -3.111 -10.828 1.00 96.44 235 GLY A C 1
ATOM 1774 O O . GLY A 1 235 ? -8.345 -2.790 -11.689 1.00 96.44 235 GLY A O 1
ATOM 1775 N N . GLY A 1 236 ? -7.896 -3.481 -9.598 1.00 93.69 236 GLY A N 1
ATOM 1776 C CA . GLY A 1 236 ? -9.312 -3.575 -9.217 1.00 93.69 236 GLY A CA 1
ATOM 1777 C C . GLY A 1 236 ? -9.651 -3.332 -7.759 1.00 93.69 236 GLY A C 1
ATOM 1778 O O . GLY A 1 236 ? -10.829 -3.351 -7.415 1.00 93.69 236 GLY A O 1
ATOM 1779 N N . GLY A 1 237 ? -8.662 -3.068 -6.905 1.00 94.12 237 GLY A N 1
ATOM 1780 C CA . GLY A 1 237 ? -8.901 -2.913 -5.475 1.00 94.12 237 GLY A CA 1
ATOM 1781 C C . GLY A 1 237 ? -9.119 -4.231 -4.742 1.00 94.12 237 GLY A C 1
ATOM 1782 O O . GLY A 1 237 ? -9.783 -4.220 -3.706 1.00 94.12 237 GLY A O 1
ATOM 1783 N N . VAL A 1 238 ? -8.547 -5.327 -5.253 1.00 96.62 238 VAL A N 1
ATOM 1784 C CA . VAL A 1 238 ? -8.593 -6.647 -4.613 1.00 96.62 238 VAL A CA 1
ATOM 1785 C C . VAL A 1 238 ? -8.036 -6.524 -3.190 1.00 96.62 238 VAL A C 1
ATOM 1787 O O . VAL A 1 238 ? -6.913 -6.037 -3.021 1.00 96.62 238 VAL A O 1
ATOM 1790 N N . PRO A 1 239 ? -8.793 -6.921 -2.155 1.00 94.31 239 PRO A N 1
ATOM 1791 C CA . PRO A 1 239 ? -8.362 -6.746 -0.771 1.00 94.31 239 PRO A CA 1
ATOM 1792 C C . PRO A 1 239 ? -7.585 -7.960 -0.230 1.00 94.31 239 PRO A C 1
ATOM 1794 O O . PRO A 1 239 ? -6.893 -7.848 0.784 1.00 94.31 239 PRO A O 1
ATOM 1797 N N . MET A 1 240 ? -7.694 -9.111 -0.902 1.00 97.94 240 MET A N 1
ATOM 1798 C CA . MET A 1 240 ? -7.067 -10.378 -0.533 1.00 97.94 240 MET A CA 1
ATOM 1799 C C . MET A 1 240 ? -6.978 -11.315 -1.746 1.00 97.94 240 MET A C 1
ATOM 1801 O O . MET A 1 240 ? -7.895 -11.361 -2.567 1.00 97.94 240 MET A O 1
ATOM 1805 N N . PHE A 1 241 ? -5.898 -12.088 -1.827 1.00 98.50 241 PHE A N 1
ATOM 1806 C CA . PHE A 1 241 ? -5.746 -13.210 -2.748 1.00 98.50 241 PHE A CA 1
ATOM 1807 C C . PHE A 1 241 ? -5.259 -14.458 -2.005 1.00 98.50 241 PHE A C 1
ATOM 1809 O O . PHE A 1 241 ? -4.781 -14.374 -0.874 1.00 98.50 241 PHE A O 1
ATOM 1816 N N . MET A 1 242 ? -5.364 -15.613 -2.653 1.00 98.50 242 MET A N 1
ATOM 1817 C CA . MET A 1 242 ? -4.885 -16.890 -2.130 1.00 98.50 242 MET A CA 1
ATOM 1818 C C . MET A 1 242 ? -4.147 -17.647 -3.236 1.00 98.50 242 MET A C 1
ATOM 1820 O O . MET A 1 242 ? -4.695 -17.831 -4.314 1.00 98.50 242 MET A O 1
ATOM 1824 N N . MET A 1 243 ? -2.918 -18.095 -3.003 1.00 98.44 243 MET A N 1
ATOM 1825 C CA . MET A 1 243 ? -2.167 -18.949 -3.931 1.00 98.44 243 MET A CA 1
ATOM 1826 C C . MET A 1 243 ? -2.018 -20.349 -3.336 1.00 98.44 243 MET A C 1
ATOM 1828 O O . MET A 1 243 ? -1.521 -20.492 -2.216 1.00 98.44 243 MET A O 1
ATOM 1832 N N . GLU A 1 244 ? -2.447 -21.368 -4.085 1.00 98.25 244 GLU A N 1
ATOM 1833 C CA . GLU A 1 244 ? -2.456 -22.771 -3.649 1.00 98.25 244 GLU A CA 1
ATOM 1834 C C . GLU A 1 244 ? -1.063 -23.205 -3.169 1.00 98.25 244 GLU A C 1
ATOM 1836 O O . GLU A 1 244 ? -0.081 -23.088 -3.896 1.00 98.25 244 GLU A O 1
ATOM 1841 N N . GLY A 1 245 ? -0.963 -23.674 -1.921 1.00 97.12 245 GLY A N 1
ATOM 1842 C CA . GLY A 1 245 ? 0.301 -24.133 -1.333 1.00 97.12 245 GLY A CA 1
ATOM 1843 C C . GLY A 1 245 ? 1.329 -23.037 -1.010 1.00 97.12 245 GLY A C 1
ATOM 1844 O O . GLY A 1 245 ? 2.412 -23.368 -0.530 1.00 97.12 245 GLY A O 1
ATOM 1845 N N . ILE A 1 246 ? 1.009 -21.756 -1.237 1.00 97.94 246 ILE A N 1
ATOM 1846 C CA . ILE A 1 246 ? 1.926 -20.624 -1.025 1.00 97.94 246 ILE A CA 1
ATOM 1847 C C . ILE A 1 246 ? 1.414 -19.678 0.069 1.00 97.94 246 ILE A C 1
ATOM 1849 O O . ILE A 1 246 ? 2.170 -19.324 0.976 1.00 97.94 246 ILE A O 1
ATOM 1853 N N . THR A 1 247 ? 0.154 -19.239 -0.001 1.00 97.75 247 THR A N 1
ATOM 1854 C CA . THR A 1 247 ? -0.431 -18.350 1.020 1.00 97.75 247 THR A CA 1
ATOM 1855 C C . THR A 1 247 ? -0.966 -19.142 2.217 1.00 97.75 247 THR A C 1
ATOM 1857 O O . THR A 1 247 ? -1.325 -20.309 2.059 1.00 97.75 247 THR A O 1
ATOM 1860 N N . PRO A 1 248 ? -1.073 -18.537 3.420 1.00 95.38 248 PRO A N 1
ATOM 1861 C CA . PRO A 1 248 ? -1.569 -19.235 4.611 1.00 95.38 248 PRO A CA 1
ATOM 1862 C C . PRO A 1 248 ? -3.019 -19.726 4.495 1.00 95.38 248 PRO A C 1
ATOM 1864 O O . PRO A 1 248 ? -3.373 -20.741 5.088 1.00 95.38 248 PRO A O 1
ATOM 1867 N N . GLU A 1 249 ? -3.856 -19.000 3.751 1.00 95.56 249 GLU A N 1
ATOM 1868 C CA . GLU A 1 249 ? -5.256 -19.342 3.494 1.00 95.56 249 GLU A CA 1
ATOM 1869 C C . GLU A 1 249 ? -5.433 -19.753 2.028 1.00 95.56 249 GLU A C 1
ATOM 1871 O O . GLU A 1 249 ? -4.855 -19.132 1.131 1.00 95.56 249 GLU A O 1
ATOM 1876 N N . TYR A 1 250 ? -6.238 -20.794 1.799 1.00 97.00 250 TYR A N 1
ATOM 1877 C CA . TYR A 1 250 ? -6.699 -21.226 0.480 1.00 97.00 250 TYR A CA 1
ATOM 1878 C C . TYR A 1 250 ? -8.081 -21.873 0.620 1.00 97.00 250 TYR A C 1
ATOM 1880 O O . TYR A 1 250 ? -8.202 -23.064 0.907 1.00 97.00 250 TYR A O 1
ATOM 1888 N N . ILE A 1 251 ? -9.128 -21.057 0.505 1.00 97.00 251 ILE A N 1
ATOM 1889 C CA . ILE A 1 251 ? -10.519 -21.466 0.715 1.00 97.00 251 ILE A CA 1
ATOM 1890 C C . ILE A 1 251 ? -11.323 -21.040 -0.509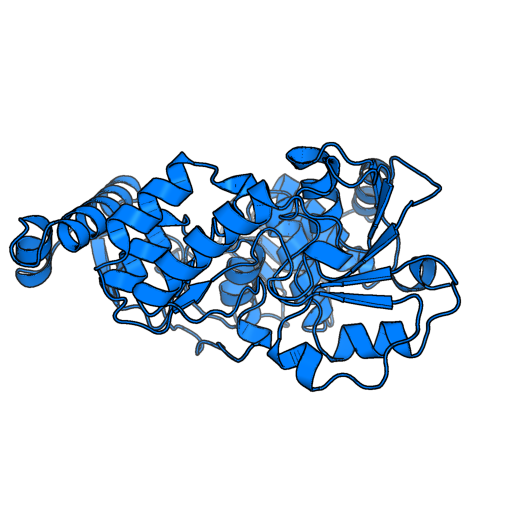 1.00 97.00 251 ILE A C 1
ATOM 1892 O O . ILE A 1 251 ? -11.485 -19.847 -0.767 1.00 97.00 251 ILE A O 1
ATOM 1896 N N . LEU A 1 252 ? -11.823 -22.017 -1.262 1.00 96.81 252 LEU A N 1
ATOM 1897 C CA . LEU A 1 252 ? -12.730 -21.786 -2.382 1.00 96.81 252 LEU A CA 1
ATOM 1898 C C . LEU A 1 252 ? -14.172 -21.799 -1.873 1.00 96.81 252 LEU A C 1
ATOM 1900 O O . LEU A 1 252 ? -14.542 -22.677 -1.091 1.00 96.81 252 LEU A O 1
ATOM 1904 N N . ARG A 1 253 ? -14.981 -20.840 -2.326 1.00 95.50 253 ARG A N 1
ATOM 1905 C CA . ARG A 1 253 ? -16.442 -20.901 -2.185 1.00 95.50 253 ARG A CA 1
ATOM 1906 C C . ARG A 1 253 ? -16.973 -22.090 -2.994 1.00 95.50 253 ARG A C 1
ATOM 1908 O O . ARG A 1 253 ? -16.314 -22.507 -3.934 1.00 95.50 253 ARG A O 1
ATOM 1915 N N . GLU A 1 254 ? -18.135 -22.652 -2.672 1.00 93.12 254 GLU A N 1
ATOM 1916 C CA . GLU A 1 254 ? -18.650 -23.834 -3.395 1.00 93.12 254 GLU A CA 1
ATOM 1917 C C . GLU A 1 254 ? -18.984 -23.555 -4.875 1.00 93.12 254 GLU A C 1
ATOM 1919 O O . GLU A 1 254 ? -18.793 -24.415 -5.731 1.00 93.12 254 GLU A O 1
ATOM 1924 N N . ASP A 1 255 ? -19.445 -22.346 -5.184 1.00 94.31 255 ASP A N 1
ATOM 1925 C CA . ASP A 1 255 ? -19.868 -21.861 -6.503 1.00 94.31 255 ASP A CA 1
ATOM 1926 C C . ASP A 1 255 ? -18.867 -20.844 -7.088 1.00 94.31 255 ASP A C 1
ATOM 1928 O O . ASP A 1 255 ? -19.247 -19.766 -7.556 1.00 94.31 255 ASP A O 1
ATOM 1932 N N . TYR A 1 256 ? -17.571 -21.154 -7.012 1.00 96.00 256 TYR A N 1
ATOM 1933 C CA . TYR A 1 256 ? -16.528 -20.324 -7.619 1.00 96.00 256 TYR A CA 1
ATOM 1934 C C . TYR A 1 256 ? -16.601 -20.338 -9.155 1.00 96.00 256 TYR A C 1
ATOM 1936 O O . TYR A 1 256 ? -16.970 -21.337 -9.774 1.00 96.00 256 TYR A O 1
ATOM 1944 N N . GLU A 1 257 ? -16.202 -19.233 -9.783 1.00 97.19 257 GLU A N 1
ATOM 1945 C CA . GLU A 1 257 ? -15.994 -19.154 -11.235 1.00 97.19 257 GLU A CA 1
ATOM 1946 C C . GLU A 1 257 ? -14.520 -19.425 -11.560 1.00 97.19 257 GLU A C 1
ATOM 1948 O O . GLU A 1 257 ? -13.635 -18.804 -10.969 1.00 97.19 257 GLU A O 1
ATOM 1953 N N . GLU A 1 258 ? -14.240 -20.343 -12.489 1.00 97.94 258 GLU A N 1
ATOM 1954 C CA . GLU A 1 258 ? -12.872 -20.653 -12.919 1.00 97.94 258 GLU A CA 1
ATOM 1955 C C . GLU A 1 258 ? -12.500 -19.931 -14.219 1.00 97.94 258 GLU A C 1
ATOM 1957 O O . GLU A 1 258 ? -13.245 -19.950 -15.200 1.00 97.94 258 GLU A O 1
ATOM 1962 N N . ILE A 1 259 ? -11.314 -19.322 -14.233 1.00 98.50 259 ILE A N 1
ATOM 1963 C CA . ILE A 1 259 ? -10.780 -18.536 -15.342 1.00 98.50 259 ILE A CA 1
ATOM 1964 C C . ILE A 1 259 ? -9.354 -19.009 -15.639 1.00 98.50 259 ILE A C 1
ATOM 1966 O O . ILE A 1 259 ? -8.442 -18.852 -14.828 1.00 98.50 259 ILE A O 1
ATOM 1970 N N . SER A 1 260 ? -9.136 -19.554 -16.836 1.00 98.25 260 SER A N 1
ATOM 1971 C CA . SER A 1 260 ? -7.783 -19.822 -17.332 1.00 98.25 260 SER A CA 1
ATOM 1972 C C . SER A 1 260 ? -7.160 -18.523 -17.831 1.00 98.25 260 SER A C 1
ATOM 1974 O O . SER A 1 260 ? -7.769 -17.815 -18.635 1.00 98.25 260 SER A O 1
ATOM 1976 N N . VAL A 1 261 ? -5.949 -18.209 -17.380 1.00 98.50 261 VAL A N 1
ATOM 1977 C CA . VAL A 1 261 ? -5.238 -17.005 -17.825 1.00 98.50 261 VAL A CA 1
ATOM 1978 C C . VAL A 1 261 ? -4.438 -17.320 -19.086 1.00 98.50 261 VAL A C 1
ATOM 1980 O O . VAL A 1 261 ? -3.710 -18.303 -19.118 1.00 98.50 261 VAL A O 1
ATOM 1983 N N . ASP A 1 262 ? -4.541 -16.478 -20.116 1.00 98.19 262 ASP A N 1
ATOM 1984 C CA . ASP A 1 262 ? -3.629 -16.501 -21.268 1.00 98.19 262 ASP A CA 1
ATOM 1985 C C . ASP A 1 262 ? -2.483 -15.507 -21.018 1.00 98.19 262 ASP A C 1
ATOM 1987 O O . ASP A 1 262 ? -2.714 -14.336 -20.705 1.00 98.19 262 ASP A O 1
ATOM 1991 N N . TYR A 1 263 ? -1.237 -15.947 -21.211 1.00 98.31 263 TYR A N 1
ATOM 1992 C CA . TYR A 1 263 ? -0.044 -15.099 -21.134 1.00 98.31 263 TYR A CA 1
ATOM 1993 C C . TYR A 1 263 ? -0.133 -13.840 -22.020 1.00 98.31 263 TYR A C 1
ATOM 1995 O O . TYR A 1 263 ? 0.444 -12.795 -21.714 1.00 98.31 263 TYR A O 1
ATOM 2003 N N . ASN A 1 264 ? -0.883 -13.892 -23.125 1.00 98.38 264 ASN A N 1
ATOM 2004 C CA . ASN A 1 264 ? -1.110 -12.734 -23.989 1.00 98.38 264 ASN A CA 1
ATOM 2005 C C . ASN A 1 264 ? -1.804 -11.566 -23.277 1.00 98.38 264 ASN A C 1
ATOM 2007 O O . ASN A 1 264 ? -1.579 -10.418 -23.663 1.00 98.38 264 ASN A O 1
ATOM 2011 N N . GLU A 1 265 ? -2.604 -11.819 -22.241 1.00 98.50 265 GLU A N 1
ATOM 2012 C CA . GLU A 1 265 ? -3.256 -10.759 -21.467 1.00 98.50 265 GLU A CA 1
ATOM 2013 C C . GLU A 1 265 ? -2.242 -9.933 -20.664 1.00 98.50 265 GLU A C 1
ATOM 2015 O O . GLU A 1 265 ? -2.338 -8.705 -20.613 1.00 98.50 265 GLU A O 1
ATOM 2020 N N . LEU A 1 266 ? -1.195 -10.577 -20.139 1.00 98.62 266 LEU A N 1
ATOM 2021 C CA . LEU A 1 266 ? -0.095 -9.903 -19.441 1.00 98.62 266 LEU A CA 1
ATOM 2022 C C . LEU A 1 266 ? 0.678 -9.006 -20.419 1.00 98.62 266 LEU A C 1
ATOM 2024 O O . LEU A 1 266 ? 0.938 -7.838 -20.124 1.00 98.62 266 LEU A O 1
ATOM 2028 N N . ARG A 1 267 ? 0.954 -9.503 -21.633 1.00 98.25 267 ARG A N 1
ATOM 2029 C CA . ARG A 1 267 ? 1.609 -8.713 -22.693 1.00 98.25 267 ARG A CA 1
ATOM 2030 C C . ARG A 1 267 ? 0.779 -7.507 -23.132 1.00 98.25 267 ARG A C 1
ATOM 2032 O O . ARG A 1 267 ? 1.339 -6.438 -23.373 1.00 98.25 267 ARG A O 1
ATOM 2039 N N . LYS A 1 268 ? -0.548 -7.643 -23.226 1.00 98.56 268 LYS A N 1
ATOM 2040 C CA . LYS A 1 268 ? -1.444 -6.513 -23.533 1.00 98.56 268 LYS A CA 1
ATOM 2041 C C . LYS A 1 268 ? -1.334 -5.416 -22.475 1.00 98.56 268 LYS A C 1
ATOM 2043 O O . LYS A 1 268 ? -1.208 -4.252 -22.843 1.00 98.56 268 LYS A O 1
ATOM 2048 N N . ILE A 1 269 ? -1.313 -5.783 -21.193 1.00 98.50 269 ILE A N 1
ATOM 2049 C CA . ILE A 1 269 ? -1.153 -4.832 -20.084 1.00 98.50 269 ILE A CA 1
ATOM 2050 C C . ILE A 1 269 ? 0.216 -4.151 -20.139 1.00 98.50 269 ILE A C 1
ATOM 2052 O O . ILE A 1 269 ? 0.296 -2.931 -20.004 1.00 98.50 269 ILE A O 1
ATOM 2056 N N . GLN A 1 270 ? 1.288 -4.908 -20.388 1.00 98.56 270 GLN A N 1
ATOM 2057 C CA . GLN A 1 270 ? 2.625 -4.329 -20.511 1.00 98.56 270 GLN A CA 1
ATOM 2058 C C . GLN A 1 270 ? 2.696 -3.293 -21.641 1.00 98.56 270 GLN A C 1
ATOM 2060 O O . GLN A 1 270 ? 3.214 -2.192 -21.444 1.00 98.56 270 GLN A O 1
ATOM 2065 N N . ASN A 1 271 ? 2.120 -3.615 -22.803 1.00 98.31 271 ASN A N 1
ATOM 2066 C CA . ASN A 1 271 ? 2.047 -2.703 -23.943 1.00 98.31 271 ASN A CA 1
ATOM 2067 C C . ASN A 1 271 ? 1.180 -1.474 -23.640 1.00 98.31 271 ASN A C 1
ATOM 2069 O O . ASN A 1 271 ? 1.561 -0.362 -23.989 1.00 98.31 271 ASN A O 1
ATOM 2073 N N . GLN A 1 272 ? 0.044 -1.651 -22.959 1.00 98.00 272 GLN A N 1
ATOM 2074 C CA . GLN A 1 272 ? -0.826 -0.548 -22.541 1.00 98.00 272 GLN A CA 1
ATOM 2075 C C . GLN A 1 272 ? -0.091 0.437 -21.621 1.00 98.00 272 GLN A C 1
ATOM 2077 O O . GLN A 1 272 ? -0.236 1.649 -21.771 1.00 98.00 272 GLN A O 1
ATOM 2082 N N . PHE A 1 273 ? 0.709 -0.069 -20.682 1.00 98.31 273 PHE A N 1
ATOM 2083 C CA . PHE A 1 273 ? 1.495 0.763 -19.772 1.00 98.31 273 PHE A CA 1
ATOM 2084 C C . PHE A 1 273 ? 2.814 1.265 -20.362 1.00 98.31 273 PHE A C 1
ATOM 2086 O O . PHE A 1 273 ? 3.514 2.032 -19.705 1.00 98.31 273 PHE A O 1
ATOM 2093 N N . THR A 1 274 ? 3.159 0.883 -21.588 1.00 98.25 274 THR A N 1
ATOM 2094 C CA . THR A 1 274 ? 4.361 1.364 -22.271 1.00 98.25 274 THR A CA 1
ATOM 2095 C C . THR A 1 274 ? 3.984 2.434 -23.291 1.00 98.25 274 THR A C 1
ATOM 2097 O O . THR A 1 274 ? 3.731 2.148 -24.457 1.00 98.25 274 THR A O 1
ATOM 2100 N N . THR A 1 275 ? 3.935 3.689 -22.840 1.00 97.88 275 THR A N 1
ATOM 2101 C CA . THR A 1 275 ? 3.538 4.861 -23.644 1.00 97.88 275 THR A CA 1
ATOM 2102 C C . THR A 1 275 ? 4.712 5.762 -24.040 1.00 97.88 275 THR A C 1
ATOM 2104 O O . THR A 1 275 ? 4.527 6.769 -24.722 1.00 97.88 275 THR A O 1
ATOM 2107 N N . CYS A 1 276 ? 5.933 5.404 -23.647 1.00 96.69 276 CYS A N 1
ATOM 2108 C CA . CYS A 1 276 ? 7.174 6.054 -24.060 1.00 96.69 276 CYS A CA 1
ATOM 2109 C C . CYS A 1 276 ? 8.309 5.027 -24.212 1.00 96.69 276 CYS A C 1
ATOM 2111 O O . CYS A 1 276 ? 8.220 3.906 -23.717 1.00 96.69 276 CYS A O 1
ATOM 2113 N N . HIS A 1 277 ? 9.385 5.413 -24.905 1.00 91.88 277 HIS A N 1
ATOM 2114 C CA . HIS A 1 277 ? 10.549 4.544 -25.155 1.00 91.88 277 HIS A CA 1
ATOM 2115 C C . HIS A 1 277 ? 11.866 5.086 -24.593 1.00 91.88 277 HIS A C 1
ATOM 2117 O O . HIS A 1 277 ? 12.825 4.333 -24.464 1.00 91.88 277 HIS A O 1
ATOM 2123 N N . GLN A 1 278 ? 11.916 6.377 -24.267 1.00 93.62 278 GLN A N 1
ATOM 2124 C CA . GLN A 1 278 ? 13.075 7.036 -23.673 1.00 93.62 278 GLN A CA 1
ATOM 2125 C C . GLN A 1 278 ? 12.636 7.644 -22.339 1.00 93.62 278 GLN A C 1
ATOM 2127 O O . GLN A 1 278 ? 11.940 8.662 -22.351 1.00 93.62 278 GLN A O 1
ATOM 2132 N N . PRO A 1 279 ? 12.946 6.988 -21.209 1.00 96.50 279 PRO A N 1
ATOM 2133 C CA . PRO A 1 279 ? 12.595 7.499 -19.896 1.00 96.50 279 PRO A CA 1
ATOM 2134 C C . PRO A 1 279 ? 13.502 8.648 -19.475 1.00 96.50 279 PRO A C 1
ATOM 2136 O O . PRO A 1 279 ? 14.710 8.609 -19.689 1.00 96.50 279 PRO A O 1
ATOM 2139 N N . ASP A 1 280 ? 12.916 9.648 -18.816 1.00 96.50 280 ASP A N 1
ATOM 2140 C CA . ASP A 1 280 ? 13.691 10.676 -18.118 1.00 96.50 280 ASP A CA 1
ATOM 2141 C C . ASP A 1 280 ? 14.340 10.077 -16.864 1.00 96.50 280 ASP A C 1
ATOM 2143 O O . ASP A 1 280 ? 15.404 10.511 -16.426 1.00 96.50 280 ASP A O 1
ATOM 2147 N N . ILE A 1 281 ? 13.700 9.054 -16.286 1.00 96.62 281 ILE A N 1
ATOM 2148 C CA . ILE A 1 281 ? 14.137 8.412 -15.054 1.00 96.62 281 ILE A CA 1
ATOM 2149 C C . ILE A 1 281 ? 13.652 6.968 -14.943 1.00 96.62 281 ILE A C 1
ATOM 2151 O O . ILE A 1 281 ? 12.557 6.637 -15.401 1.00 96.62 281 ILE A O 1
ATOM 2155 N N . ILE A 1 282 ? 14.440 6.121 -14.284 1.00 98.12 282 ILE A N 1
ATOM 2156 C CA . ILE A 1 282 ? 14.013 4.787 -13.853 1.00 98.12 282 ILE A CA 1
ATOM 2157 C C . ILE A 1 282 ? 13.590 4.870 -12.387 1.00 98.12 282 ILE A C 1
ATOM 2159 O O . ILE A 1 282 ? 14.322 5.412 -11.562 1.00 98.12 282 ILE A O 1
ATOM 2163 N N . SER A 1 283 ? 12.424 4.332 -12.041 1.00 97.75 283 SER A N 1
ATOM 2164 C CA . SER A 1 283 ? 11.930 4.294 -10.669 1.00 97.75 283 SER A CA 1
ATOM 2165 C C . SER A 1 283 ? 11.557 2.888 -10.212 1.00 97.75 283 SER A C 1
ATOM 2167 O O . SER A 1 283 ? 10.707 2.216 -10.803 1.00 97.75 283 SER A O 1
ATOM 2169 N N . PHE A 1 284 ? 12.147 2.510 -9.080 1.00 98.38 284 PHE A N 1
ATOM 2170 C CA . PHE A 1 284 ? 11.824 1.316 -8.311 1.00 98.38 284 PHE A CA 1
ATOM 2171 C C . PHE A 1 284 ? 11.232 1.698 -6.951 1.00 98.38 284 PHE A C 1
ATOM 2173 O O . PHE A 1 284 ? 11.473 2.787 -6.423 1.00 98.38 284 PHE A O 1
ATOM 2180 N N . GLY A 1 285 ? 10.465 0.786 -6.353 1.00 97.06 285 GLY A N 1
ATOM 2181 C CA . GLY A 1 285 ? 9.920 0.986 -5.009 1.00 97.06 285 GLY A CA 1
ATOM 2182 C C . GLY A 1 285 ? 8.468 1.458 -4.972 1.00 97.06 285 GLY A C 1
ATOM 2183 O O . GLY A 1 285 ? 8.096 2.281 -4.135 1.00 97.06 285 GLY A O 1
ATOM 2184 N N . CYS A 1 286 ? 7.611 0.917 -5.839 1.00 96.62 286 CYS A N 1
ATOM 2185 C CA . CYS A 1 286 ? 6.159 1.040 -5.699 1.00 96.62 286 CYS A CA 1
ATOM 2186 C C . CYS A 1 286 ? 5.492 -0.347 -5.776 1.00 96.62 286 CYS A C 1
ATOM 2188 O O . CYS A 1 286 ? 5.064 -0.752 -6.857 1.00 96.62 286 CYS A O 1
ATOM 2190 N N . PRO A 1 287 ? 5.378 -1.092 -4.660 1.00 97.56 287 PRO A N 1
ATOM 2191 C CA . PRO A 1 287 ? 5.637 -0.681 -3.271 1.00 97.56 287 PRO A CA 1
ATOM 2192 C C . PRO A 1 287 ? 7.125 -0.541 -2.929 1.00 97.56 287 PRO A C 1
ATOM 2194 O O . PRO A 1 287 ? 7.959 -1.105 -3.628 1.00 97.56 287 PRO A O 1
ATOM 2197 N N . HIS A 1 288 ? 7.439 0.170 -1.839 1.00 98.12 288 HIS A N 1
ATOM 2198 C CA . HIS A 1 288 ? 8.806 0.404 -1.353 1.00 98.12 288 HIS A CA 1
ATOM 2199 C C . HIS A 1 288 ? 9.655 -0.879 -1.385 1.00 98.12 288 HIS A C 1
ATOM 2201 O O . HIS A 1 288 ? 9.203 -1.960 -0.981 1.00 98.12 288 HIS A O 1
ATOM 2207 N N . CYS A 1 289 ? 10.881 -0.752 -1.893 1.00 97.81 289 CYS A N 1
ATOM 2208 C CA . CYS A 1 289 ? 11.800 -1.872 -2.057 1.00 97.81 289 CYS A CA 1
ATOM 2209 C C . CYS A 1 289 ? 12.246 -2.423 -0.699 1.00 97.81 289 CYS A C 1
ATOM 2211 O O . CYS A 1 289 ? 12.471 -1.663 0.248 1.00 97.81 289 CYS A O 1
ATOM 2213 N N . SER A 1 290 ? 12.398 -3.742 -0.616 1.00 96.69 290 SER A N 1
ATOM 2214 C CA . SER A 1 290 ? 13.085 -4.417 0.479 1.00 96.69 290 SER A CA 1
ATOM 2215 C C . SER A 1 290 ? 14.598 -4.259 0.339 1.00 96.69 290 SER A C 1
ATOM 2217 O O . SER A 1 290 ? 15.101 -3.815 -0.690 1.00 96.69 290 SER A O 1
ATOM 2219 N N . TYR A 1 291 ? 15.339 -4.649 1.374 1.00 96.38 291 TYR A N 1
ATOM 2220 C CA . TYR A 1 291 ? 16.800 -4.641 1.336 1.00 96.38 291 TYR A CA 1
ATOM 2221 C C . TYR A 1 291 ? 17.354 -5.496 0.183 1.00 96.38 291 TYR A C 1
ATOM 2223 O O . TYR A 1 291 ? 18.250 -5.068 -0.540 1.00 96.38 291 TYR A O 1
ATOM 2231 N N . GLU A 1 292 ? 16.774 -6.678 -0.024 1.00 96.12 292 GLU A N 1
ATOM 2232 C CA . GLU A 1 292 ? 17.195 -7.645 -1.039 1.00 96.12 292 GLU A CA 1
ATOM 2233 C C . GLU A 1 292 ? 16.982 -7.121 -2.465 1.00 96.12 292 GLU A C 1
ATOM 2235 O O . GLU A 1 292 ? 17.857 -7.289 -3.310 1.00 96.12 292 GLU A O 1
ATOM 2240 N N . GLU A 1 293 ? 15.859 -6.441 -2.725 1.00 97.19 293 GLU A N 1
ATOM 2241 C CA . GLU A 1 293 ? 15.590 -5.831 -4.036 1.00 97.19 293 GLU A CA 1
ATOM 2242 C C . GLU A 1 293 ? 16.618 -4.748 -4.375 1.00 97.19 293 GLU A C 1
ATOM 2244 O O . GLU A 1 293 ? 17.083 -4.666 -5.508 1.00 97.19 293 GLU A O 1
ATOM 2249 N N . ILE A 1 294 ? 17.002 -3.932 -3.389 1.00 97.69 294 ILE A N 1
ATOM 2250 C CA . ILE A 1 294 ? 17.972 -2.850 -3.598 1.00 97.69 294 ILE A CA 1
ATOM 2251 C C . ILE A 1 294 ? 19.370 -3.416 -3.837 1.00 97.69 294 ILE A C 1
ATOM 2253 O O . ILE A 1 294 ? 20.072 -2.932 -4.721 1.00 97.69 294 ILE A O 1
ATOM 2257 N N . LEU A 1 295 ? 19.772 -4.452 -3.093 1.00 96.81 295 LEU A N 1
ATOM 2258 C CA . LEU A 1 295 ? 21.055 -5.114 -3.327 1.00 96.81 295 LEU A CA 1
ATOM 2259 C C . LEU A 1 295 ? 21.147 -5.724 -4.727 1.00 96.81 295 LEU A C 1
ATOM 2261 O O . LEU A 1 295 ? 22.189 -5.592 -5.360 1.00 96.81 295 LEU A O 1
ATOM 2265 N N . ALA A 1 296 ? 20.076 -6.355 -5.214 1.00 95.50 296 ALA A N 1
ATOM 2266 C CA . ALA A 1 296 ? 20.043 -6.883 -6.576 1.00 95.50 296 ALA A CA 1
ATOM 2267 C C . ALA A 1 296 ? 20.263 -5.765 -7.611 1.00 95.50 296 ALA A C 1
ATOM 2269 O O . ALA A 1 296 ? 21.103 -5.898 -8.493 1.00 95.50 296 ALA A O 1
ATOM 2270 N N . ILE A 1 297 ? 19.596 -4.616 -7.443 1.00 97.00 297 ILE A N 1
ATOM 2271 C CA . ILE A 1 297 ? 19.781 -3.458 -8.332 1.00 97.00 297 ILE A CA 1
ATOM 2272 C C . ILE A 1 297 ? 21.221 -2.931 -8.281 1.00 97.00 297 ILE A C 1
ATOM 2274 O O . ILE A 1 297 ? 21.801 -2.656 -9.323 1.00 97.00 297 ILE A O 1
ATOM 2278 N N . ILE A 1 298 ? 21.803 -2.775 -7.088 1.00 96.00 298 ILE A N 1
ATOM 2279 C CA . ILE A 1 298 ? 23.160 -2.226 -6.931 1.00 96.00 298 ILE A CA 1
ATOM 2280 C C . ILE A 1 298 ? 24.219 -3.153 -7.540 1.00 96.00 298 ILE A C 1
ATOM 2282 O O . ILE A 1 298 ? 25.195 -2.663 -8.104 1.00 96.00 298 ILE A O 1
ATOM 2286 N N . ASN A 1 299 ? 24.049 -4.470 -7.411 1.00 94.81 299 ASN A N 1
ATOM 2287 C CA . ASN A 1 299 ? 25.047 -5.439 -7.861 1.00 94.81 299 ASN A CA 1
ATOM 2288 C C . ASN A 1 299 ? 25.050 -5.642 -9.382 1.00 94.81 299 ASN A C 1
ATOM 2290 O O . ASN A 1 299 ? 26.114 -5.899 -9.942 1.00 94.81 299 ASN A O 1
ATOM 2294 N N . ASP A 1 300 ? 23.893 -5.494 -10.031 1.00 94.50 300 ASP A N 1
ATOM 2295 C CA . ASP A 1 300 ? 23.694 -5.845 -11.444 1.00 94.50 300 ASP A CA 1
ATOM 2296 C C . ASP A 1 300 ? 23.442 -4.613 -12.341 1.00 94.50 300 ASP A C 1
ATOM 2298 O O . ASP A 1 300 ? 22.904 -4.726 -13.442 1.00 94.50 300 ASP A O 1
ATOM 2302 N N . ILE A 1 301 ? 23.804 -3.410 -11.877 1.00 95.38 301 ILE A N 1
ATOM 2303 C CA . ILE A 1 301 ? 23.625 -2.174 -12.649 1.00 95.38 301 ILE A CA 1
ATOM 2304 C C . ILE A 1 301 ? 24.667 -2.020 -13.768 1.00 95.38 301 ILE A C 1
ATOM 2306 O O . ILE A 1 301 ? 25.879 -2.051 -13.539 1.00 95.38 301 ILE A O 1
ATOM 2310 N N . HIS A 1 302 ? 24.182 -1.774 -14.984 1.00 94.94 302 HIS A N 1
ATOM 2311 C CA . HIS A 1 302 ? 24.970 -1.590 -16.207 1.00 94.94 302 HIS A CA 1
ATOM 2312 C C . HIS A 1 302 ? 24.575 -0.343 -17.026 1.00 94.94 302 HIS A C 1
ATOM 2314 O O . HIS A 1 302 ? 25.112 -0.124 -18.110 1.00 94.94 302 HIS A O 1
ATOM 2320 N N . THR A 1 303 ? 23.717 0.522 -16.476 1.00 94.12 303 THR A N 1
ATOM 2321 C CA . THR A 1 303 ? 23.256 1.768 -17.106 1.00 94.12 303 THR A CA 1
ATOM 2322 C C . THR A 1 303 ? 23.701 3.022 -16.349 1.00 94.12 303 THR A C 1
ATOM 2324 O O . THR A 1 303 ? 23.763 3.028 -15.118 1.00 94.12 303 THR A O 1
ATOM 2327 N N . ASP A 1 304 ? 23.937 4.114 -17.084 1.00 93.25 304 ASP A N 1
ATOM 2328 C CA . ASP A 1 304 ? 24.219 5.452 -16.536 1.00 93.25 304 ASP A CA 1
ATOM 2329 C C . ASP A 1 304 ? 22.945 6.292 -16.313 1.00 93.25 304 ASP A C 1
ATOM 2331 O O . ASP A 1 304 ? 23.012 7.407 -15.788 1.00 93.25 304 ASP A O 1
ATOM 2335 N N . GLN A 1 305 ? 21.769 5.786 -16.712 1.00 95.62 305 GLN A N 1
ATOM 2336 C CA . GLN A 1 305 ? 20.495 6.475 -16.503 1.00 95.62 305 GLN A CA 1
ATOM 2337 C C . GLN A 1 305 ? 20.270 6.738 -15.005 1.00 95.62 305 GLN A C 1
ATOM 2339 O O . GLN A 1 305 ? 20.620 5.922 -14.150 1.00 95.62 305 GLN A O 1
ATOM 2344 N N . GLN A 1 306 ? 19.662 7.880 -14.673 1.00 95.81 306 GLN A N 1
ATOM 2345 C CA . GLN A 1 306 ? 19.311 8.183 -13.288 1.00 95.81 306 GLN A CA 1
ATOM 2346 C C . GLN A 1 306 ? 18.247 7.202 -12.772 1.00 95.81 306 GLN A C 1
ATOM 2348 O O . GLN A 1 306 ? 17.199 7.024 -13.401 1.00 95.81 306 GLN A O 1
ATOM 2353 N N . ILE A 1 307 ? 18.499 6.615 -11.599 1.00 97.75 307 ILE A N 1
ATOM 2354 C CA . ILE A 1 307 ? 17.596 5.667 -10.938 1.00 97.75 307 ILE A CA 1
ATOM 2355 C C . ILE A 1 307 ? 17.145 6.228 -9.595 1.00 97.75 307 ILE A C 1
ATOM 2357 O O . ILE A 1 307 ? 17.966 6.609 -8.761 1.00 97.75 307 ILE A O 1
ATOM 2361 N N . TRP A 1 308 ? 15.839 6.242 -9.354 1.00 97.50 308 TRP A N 1
ATOM 2362 C CA . TRP A 1 308 ? 15.254 6.526 -8.048 1.00 97.50 308 TRP A CA 1
ATOM 2363 C C . TRP A 1 308 ? 14.700 5.254 -7.429 1.00 97.50 308 TRP A C 1
ATOM 2365 O O . TRP A 1 308 ? 13.864 4.571 -8.016 1.00 97.50 308 TRP A O 1
ATOM 2375 N N . ILE A 1 309 ? 15.140 4.960 -6.214 1.00 98.12 309 ILE A N 1
ATOM 2376 C CA . ILE A 1 309 ? 14.676 3.814 -5.442 1.00 98.12 309 ILE A CA 1
ATOM 2377 C C . ILE A 1 309 ? 13.993 4.339 -4.184 1.00 98.12 309 ILE A C 1
ATOM 2379 O O . ILE A 1 309 ? 14.615 4.988 -3.341 1.00 98.12 309 ILE A O 1
ATOM 2383 N N . CYS A 1 310 ? 12.706 4.038 -4.055 1.00 97.94 310 CYS A N 1
ATOM 2384 C CA . CYS A 1 310 ? 11.922 4.364 -2.872 1.00 97.94 310 CYS A CA 1
ATOM 2385 C C . CYS A 1 310 ? 11.912 3.176 -1.898 1.00 97.94 310 CYS A C 1
ATOM 2387 O O . CYS A 1 310 ? 11.600 2.045 -2.276 1.00 97.94 310 CYS A O 1
ATOM 2389 N N . THR A 1 311 ? 12.253 3.411 -0.633 1.00 97.50 311 THR A N 1
ATOM 2390 C CA . THR A 1 311 ? 12.319 2.374 0.413 1.00 97.50 311 THR A CA 1
ATOM 2391 C C . THR A 1 311 ? 11.923 2.934 1.784 1.00 97.50 311 THR A C 1
ATOM 2393 O O . THR A 1 311 ? 11.435 4.052 1.855 1.00 97.50 311 THR A O 1
ATOM 2396 N N . SER A 1 312 ? 12.052 2.185 2.883 1.00 95.06 312 SER A N 1
ATOM 2397 C CA . SER A 1 312 ? 11.864 2.728 4.240 1.00 95.06 312 SER A CA 1
ATOM 2398 C C . SER A 1 312 ? 13.188 3.200 4.847 1.00 95.06 312 SER A C 1
ATOM 2400 O O . SER A 1 312 ? 14.264 2.766 4.424 1.00 95.06 312 SER A O 1
ATOM 2402 N N . ARG A 1 313 ? 13.130 4.065 5.869 1.00 94.06 313 ARG A N 1
ATOM 2403 C CA . ARG A 1 313 ? 14.330 4.520 6.598 1.00 94.06 313 ARG A CA 1
ATOM 2404 C C . ARG A 1 313 ? 15.121 3.344 7.175 1.00 94.06 313 ARG A C 1
ATOM 2406 O O . ARG A 1 313 ? 16.330 3.270 6.987 1.00 94.06 313 ARG A O 1
ATOM 2413 N N . GLU A 1 314 ? 14.427 2.373 7.767 1.00 93.88 314 GLU A N 1
ATOM 2414 C CA . GLU A 1 314 ? 15.025 1.183 8.387 1.00 93.88 314 GLU A CA 1
ATOM 2415 C C . GLU A 1 314 ? 15.751 0.276 7.383 1.00 93.88 314 GLU A C 1
ATOM 2417 O O . GLU A 1 314 ? 16.649 -0.480 7.764 1.00 93.88 314 GLU A O 1
ATOM 2422 N N . VAL A 1 315 ? 15.346 0.312 6.109 1.00 94.75 315 VAL A N 1
ATOM 2423 C CA . VAL A 1 315 ? 16.057 -0.377 5.026 1.00 94.75 315 VAL A CA 1
ATOM 2424 C C . VAL A 1 315 ? 17.264 0.450 4.586 1.00 94.75 315 VAL A C 1
ATOM 2426 O O . VAL A 1 315 ? 18.359 -0.105 4.516 1.00 94.75 315 VAL A O 1
ATOM 2429 N N . LYS A 1 316 ? 17.106 1.765 4.354 1.00 94.50 316 LYS A N 1
ATOM 2430 C CA . LYS A 1 316 ? 18.208 2.653 3.926 1.00 94.50 316 LYS A CA 1
ATOM 2431 C C . LYS A 1 316 ? 19.377 2.667 4.901 1.00 94.50 316 LYS A C 1
ATOM 2433 O O . LYS A 1 316 ? 20.516 2.648 4.454 1.00 94.50 316 LYS A O 1
ATOM 2438 N N . GLU A 1 317 ? 19.113 2.638 6.204 1.00 93.56 317 GLU A N 1
ATOM 2439 C CA . GLU A 1 317 ? 20.153 2.599 7.244 1.00 93.56 317 GLU A CA 1
ATOM 2440 C C . GLU A 1 317 ? 21.089 1.384 7.146 1.00 93.56 317 GLU A C 1
ATOM 2442 O O . GLU A 1 317 ? 22.191 1.412 7.688 1.00 93.56 317 GLU A O 1
ATOM 2447 N N . LYS A 1 318 ? 20.667 0.316 6.460 1.00 94.44 318 LYS A N 1
ATOM 2448 C CA . LYS A 1 318 ? 21.432 -0.929 6.306 1.00 94.44 318 LYS A CA 1
ATOM 2449 C C . LYS A 1 318 ? 22.118 -1.046 4.948 1.00 94.44 318 LYS A C 1
ATOM 2451 O O . LYS A 1 318 ? 22.837 -2.021 4.725 1.00 94.44 318 LYS A O 1
ATOM 2456 N N . LEU A 1 319 ? 21.848 -0.124 4.023 1.00 95.19 319 LEU A N 1
ATOM 2457 C CA . LEU A 1 319 ? 22.357 -0.212 2.660 1.00 95.19 319 LEU A CA 1
ATOM 2458 C C . LEU A 1 319 ? 23.876 0.007 2.613 1.00 95.19 319 LEU A C 1
ATOM 2460 O O . LEU A 1 319 ? 24.415 0.771 3.417 1.00 95.19 319 LEU A O 1
ATOM 2464 N N . PRO A 1 320 ? 24.569 -0.662 1.675 1.00 94.38 320 PRO A N 1
ATOM 2465 C CA . PRO A 1 320 ? 25.978 -0.406 1.415 1.00 94.38 320 PRO A CA 1
ATOM 2466 C C . PRO A 1 320 ? 26.164 0.949 0.710 1.00 94.38 320 PRO A C 1
ATOM 2468 O O . PRO A 1 320 ? 25.240 1.756 0.591 1.00 94.38 320 PRO A O 1
ATOM 2471 N N . GLU A 1 321 ? 27.379 1.199 0.227 1.00 93.62 321 GLU A N 1
ATOM 2472 C CA . GLU A 1 321 ? 27.652 2.330 -0.656 1.00 93.62 321 GLU A CA 1
ATOM 2473 C C . GLU A 1 321 ? 26.757 2.284 -1.907 1.00 93.62 321 GLU A C 1
ATOM 2475 O O . GLU A 1 321 ? 26.546 1.227 -2.504 1.00 93.62 321 GLU A O 1
ATOM 2480 N N . ILE A 1 322 ? 26.211 3.444 -2.278 1.00 95.31 322 ILE A N 1
ATOM 2481 C CA . ILE A 1 322 ? 25.249 3.589 -3.371 1.00 95.31 322 ILE A CA 1
ATOM 2482 C C . ILE A 1 322 ? 25.962 4.173 -4.603 1.00 95.31 322 ILE A C 1
ATOM 2484 O O . ILE A 1 322 ? 26.592 5.228 -4.479 1.00 95.31 322 ILE A O 1
ATOM 2488 N N . PRO A 1 323 ? 25.842 3.547 -5.791 1.00 93.81 323 PRO A N 1
ATOM 2489 C CA . PRO A 1 323 ? 26.311 4.109 -7.058 1.00 93.81 323 PRO A CA 1
ATOM 2490 C C . PRO A 1 323 ? 25.807 5.538 -7.309 1.00 93.81 323 PRO A C 1
ATOM 2492 O O . PRO A 1 323 ? 24.679 5.883 -6.964 1.00 93.81 323 PRO A O 1
ATOM 2495 N N . GLN A 1 324 ? 26.624 6.381 -7.949 1.00 92.50 324 GLN A N 1
ATOM 2496 C CA . GLN A 1 324 ? 26.342 7.821 -8.079 1.00 92.50 324 GLN A CA 1
ATOM 2497 C C . GLN A 1 324 ? 25.050 8.152 -8.845 1.00 92.50 324 GLN A C 1
ATOM 2499 O O . GLN A 1 324 ? 24.417 9.174 -8.566 1.00 92.50 324 GLN A O 1
ATOM 2504 N N . ASN A 1 325 ? 24.655 7.312 -9.802 1.00 94.44 325 ASN A N 1
ATOM 2505 C CA . ASN A 1 325 ? 23.434 7.477 -10.590 1.00 94.44 325 ASN A CA 1
ATOM 2506 C C . ASN A 1 325 ? 22.163 6.998 -9.862 1.00 94.44 325 ASN A C 1
ATOM 2508 O O . ASN A 1 325 ? 21.058 7.276 -10.333 1.00 94.44 325 ASN A O 1
ATOM 2512 N N . ILE A 1 326 ? 22.295 6.338 -8.705 1.00 96.62 326 ILE A N 1
ATOM 2513 C CA . ILE A 1 326 ? 21.175 5.886 -7.877 1.00 96.62 326 ILE A CA 1
ATOM 2514 C C . ILE A 1 326 ? 20.891 6.904 -6.761 1.00 96.62 326 ILE A C 1
ATOM 2516 O O . ILE A 1 326 ? 21.774 7.323 -6.011 1.00 96.62 326 ILE A O 1
ATOM 2520 N N . LYS A 1 327 ? 19.617 7.266 -6.596 1.00 96.19 327 LYS A N 1
ATOM 2521 C CA . LYS A 1 327 ? 19.103 8.056 -5.471 1.00 96.19 327 LYS A CA 1
ATOM 2522 C C . LYS A 1 327 ? 18.143 7.218 -4.634 1.00 96.19 327 LYS A C 1
ATOM 2524 O O . LYS A 1 327 ? 17.175 6.674 -5.160 1.00 96.19 327 LYS A O 1
ATOM 2529 N N . ILE A 1 328 ? 18.403 7.141 -3.327 1.00 97.00 328 ILE A N 1
ATOM 2530 C CA . ILE A 1 328 ? 17.543 6.440 -2.363 1.00 97.00 328 ILE A CA 1
ATOM 2531 C C . ILE A 1 328 ? 16.691 7.448 -1.583 1.00 97.00 328 ILE A C 1
ATOM 2533 O O . ILE A 1 328 ? 17.230 8.239 -0.796 1.00 97.00 328 ILE A O 1
ATOM 2537 N N . TYR A 1 329 ? 15.370 7.355 -1.738 1.00 96.69 329 TYR A N 1
ATOM 2538 C CA . TYR A 1 329 ? 14.381 8.152 -1.002 1.00 96.69 329 TYR A CA 1
ATOM 2539 C C . TYR A 1 329 ? 13.578 7.278 -0.032 1.00 96.69 329 TYR A C 1
ATOM 2541 O O . TYR A 1 329 ? 13.205 6.158 -0.380 1.00 96.69 329 TYR A O 1
ATOM 2549 N N . CYS A 1 330 ? 13.318 7.771 1.185 1.00 92.88 330 CYS A N 1
ATOM 2550 C CA . CYS A 1 330 ? 12.799 6.922 2.275 1.00 92.88 330 CYS A CA 1
ATOM 2551 C C . CYS A 1 330 ? 11.435 7.280 2.845 1.00 92.88 330 CYS A C 1
ATOM 2553 O O . CYS A 1 330 ? 10.833 6.460 3.535 1.00 92.88 330 CYS A O 1
ATOM 2555 N N . ASP A 1 331 ? 10.960 8.490 2.570 1.00 95.75 331 ASP A N 1
ATOM 2556 C CA . ASP A 1 331 ? 9.687 8.973 3.105 1.00 95.75 331 ASP A CA 1
ATOM 2557 C C . ASP A 1 331 ? 8.624 9.148 2.024 1.00 95.75 331 ASP A C 1
ATOM 2559 O O . ASP A 1 331 ? 7.536 9.636 2.302 1.00 95.75 331 ASP A O 1
ATOM 2563 N N . THR A 1 332 ? 8.935 8.794 0.780 1.00 96.50 332 THR A N 1
ATOM 2564 C CA . THR A 1 332 ? 8.107 9.093 -0.387 1.00 96.50 332 THR A CA 1
ATOM 2565 C C . THR A 1 332 ? 8.199 8.001 -1.433 1.00 96.50 332 THR A C 1
ATOM 2567 O O . THR A 1 332 ? 9.133 7.202 -1.447 1.00 96.50 332 THR A O 1
ATOM 2570 N N . CYS A 1 333 ? 7.236 8.019 -2.343 1.00 93.56 333 CYS A N 1
ATOM 2571 C CA . CYS A 1 333 ? 7.193 7.210 -3.545 1.00 93.56 333 CYS A CA 1
ATOM 2572 C C . CYS A 1 333 ? 6.847 8.112 -4.737 1.00 93.56 333 CYS A C 1
ATOM 2574 O O . CYS A 1 333 ? 6.085 9.070 -4.586 1.00 93.56 333 CYS A O 1
ATOM 2576 N N . MET A 1 334 ? 7.331 7.772 -5.936 1.00 92.38 334 MET A N 1
ATOM 2577 C CA . MET A 1 334 ? 7.040 8.520 -7.169 1.00 92.38 334 MET A CA 1
ATOM 2578 C C . MET A 1 334 ? 5.552 8.774 -7.413 1.00 92.38 334 MET A C 1
ATOM 2580 O O . MET A 1 334 ? 5.175 9.819 -7.928 1.00 92.38 334 MET A O 1
ATOM 2584 N N . VAL A 1 335 ? 4.695 7.841 -7.003 1.00 93.69 335 VAL A N 1
ATOM 2585 C CA . VAL A 1 335 ? 3.243 7.955 -7.179 1.00 93.69 335 VAL A CA 1
ATOM 2586 C C . VAL A 1 335 ? 2.631 9.083 -6.342 1.00 93.69 335 VAL A C 1
ATOM 2588 O O . VAL A 1 335 ? 1.657 9.706 -6.759 1.00 93.69 335 VAL A O 1
ATOM 2591 N N . VAL A 1 336 ? 3.180 9.346 -5.156 1.00 94.88 336 VAL A N 1
ATOM 2592 C CA . VAL A 1 336 ? 2.623 10.332 -4.218 1.00 94.88 336 VAL A CA 1
ATOM 2593 C C . VAL A 1 336 ? 3.376 11.658 -4.227 1.00 94.88 336 VAL A C 1
ATOM 2595 O O . VAL A 1 336 ? 2.879 12.630 -3.655 1.00 94.88 336 VAL A O 1
ATOM 2598 N N . ALA A 1 337 ? 4.537 11.712 -4.878 1.00 95.62 337 ALA A N 1
ATOM 2599 C CA . ALA A 1 337 ? 5.260 12.943 -5.149 1.00 95.62 337 ALA A CA 1
ATOM 2600 C C . ALA A 1 337 ? 4.625 13.734 -6.315 1.00 95.62 337 ALA A C 1
ATOM 2602 O O . ALA A 1 337 ? 3.994 13.135 -7.197 1.00 95.62 337 ALA A O 1
ATOM 2603 N N . PRO A 1 338 ? 4.768 15.073 -6.343 1.00 94.75 338 PRO A N 1
ATOM 2604 C CA . PRO A 1 338 ? 4.295 15.933 -7.432 1.00 94.75 338 PRO A CA 1
ATOM 2605 C C . PRO A 1 338 ? 5.243 15.881 -8.643 1.00 94.75 338 PRO A C 1
ATOM 2607 O O . PRO A 1 338 ? 5.798 16.887 -9.074 1.00 94.75 338 PRO A O 1
ATOM 2610 N N . VAL A 1 339 ? 5.467 14.681 -9.182 1.00 92.69 339 VAL A N 1
ATOM 2611 C CA . VAL A 1 339 ? 6.430 14.400 -10.266 1.00 92.69 339 VAL A CA 1
ATOM 2612 C C . VAL A 1 339 ? 6.114 15.139 -11.569 1.00 92.69 339 VAL A C 1
ATOM 2614 O O . VAL A 1 339 ? 7.014 15.465 -12.339 1.00 92.69 339 VAL A O 1
ATOM 2617 N N . GLU A 1 340 ? 4.846 15.478 -11.777 1.00 91.50 340 GLU A N 1
ATOM 2618 C CA . GLU A 1 340 ? 4.338 16.327 -12.852 1.00 91.50 340 GLU A CA 1
ATOM 2619 C C . GLU A 1 340 ? 4.861 17.772 -12.789 1.00 91.50 340 GLU A C 1
ATOM 2621 O O . GLU A 1 340 ? 4.954 18.442 -13.817 1.00 91.50 340 GLU A O 1
ATOM 2626 N N . GLU A 1 341 ? 5.269 18.244 -11.608 1.00 91.56 341 GLU A N 1
ATOM 2627 C CA . GLU A 1 341 ? 5.876 19.566 -11.408 1.00 91.56 341 GLU A CA 1
ATOM 2628 C C . GLU A 1 341 ? 7.407 19.537 -11.579 1.00 91.56 341 GLU A C 1
ATOM 2630 O O . GLU A 1 341 ? 8.063 20.577 -11.539 1.00 91.56 341 GLU A O 1
ATOM 2635 N N . MET A 1 342 ? 7.993 18.352 -11.788 1.00 90.12 342 MET A N 1
ATOM 2636 C CA . MET A 1 342 ? 9.441 18.111 -11.723 1.00 90.12 342 MET A CA 1
ATOM 2637 C C . MET A 1 342 ? 10.091 17.945 -13.106 1.00 90.12 342 MET A C 1
ATOM 2639 O O . MET A 1 342 ? 11.216 17.465 -13.213 1.00 90.12 342 MET A O 1
ATOM 2643 N N . ASN A 1 343 ? 9.393 18.347 -14.176 1.00 89.12 343 ASN A N 1
ATOM 2644 C CA . ASN A 1 343 ? 9.821 18.193 -15.576 1.00 89.12 343 ASN A CA 1
ATOM 2645 C C . ASN A 1 343 ? 10.130 16.733 -15.983 1.00 89.12 343 ASN A C 1
ATOM 2647 O O . ASN A 1 343 ? 10.863 16.492 -16.939 1.00 89.12 343 ASN A O 1
ATOM 2651 N N . ILE A 1 344 ? 9.546 15.764 -15.276 1.00 93.25 344 ILE A N 1
ATOM 2652 C CA . ILE A 1 344 ? 9.562 14.346 -15.640 1.00 93.25 344 ILE A CA 1
ATOM 2653 C C . ILE A 1 344 ? 8.356 14.107 -16.548 1.00 93.25 344 ILE A C 1
ATOM 2655 O O . ILE A 1 344 ? 7.244 14.494 -16.204 1.00 93.25 344 ILE A O 1
ATOM 2659 N N . LYS A 1 345 ? 8.560 13.493 -17.715 1.00 95.25 345 LYS A N 1
ATOM 2660 C CA . LYS A 1 345 ? 7.505 13.185 -18.696 1.00 95.25 345 LYS A CA 1
ATOM 2661 C C . LYS A 1 345 ? 7.345 11.693 -18.937 1.00 95.25 345 LYS A C 1
ATOM 2663 O O . LYS A 1 345 ? 6.261 11.273 -19.344 1.00 95.25 345 LYS A O 1
ATOM 2668 N N . CYS A 1 346 ? 8.401 10.914 -18.720 1.00 97.19 346 CYS A N 1
ATOM 2669 C CA . CYS A 1 346 ? 8.421 9.468 -18.872 1.00 97.19 346 CYS A CA 1
ATOM 2670 C C . CYS A 1 346 ? 9.168 8.800 -17.706 1.00 97.19 346 CYS A C 1
ATOM 2672 O O . CYS A 1 346 ? 10.343 9.086 -17.470 1.00 97.19 346 CYS A O 1
ATOM 2674 N N . ILE A 1 347 ? 8.493 7.882 -17.009 1.00 97.81 347 ILE A N 1
ATOM 2675 C CA . ILE A 1 347 ? 9.064 7.066 -15.926 1.00 97.81 347 ILE A CA 1
ATOM 2676 C C . ILE A 1 347 ? 9.187 5.615 -16.395 1.00 97.81 347 ILE A C 1
ATOM 2678 O O . ILE A 1 347 ? 8.193 4.990 -16.765 1.00 97.81 347 ILE A O 1
ATOM 2682 N N . ALA A 1 348 ? 10.389 5.051 -16.328 1.00 98.44 348 ALA A N 1
ATOM 2683 C CA . ALA A 1 348 ? 10.590 3.611 -16.454 1.00 98.44 348 ALA A CA 1
ATOM 2684 C C . ALA A 1 348 ? 10.350 2.921 -15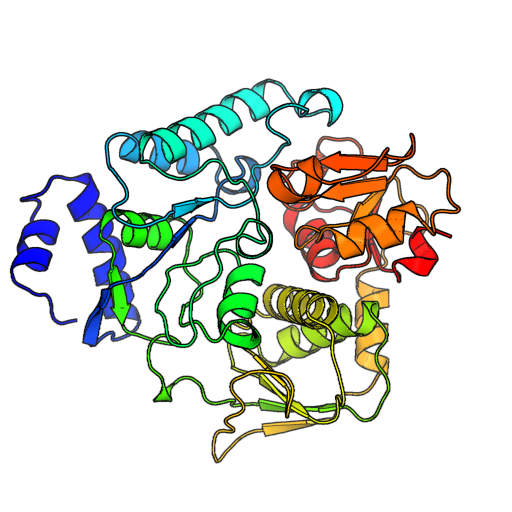.107 1.00 98.44 348 ALA A C 1
ATOM 2686 O O . ALA A 1 348 ? 10.788 3.430 -14.079 1.00 98.44 348 ALA A O 1
ATOM 2687 N N . THR A 1 349 ? 9.672 1.777 -15.082 1.00 98.50 349 THR A N 1
ATOM 2688 C CA . THR A 1 349 ? 9.390 1.044 -13.837 1.00 98.50 349 THR A CA 1
ATOM 2689 C C . THR A 1 349 ? 9.135 -0.439 -14.103 1.00 98.50 349 THR A C 1
ATOM 2691 O O . THR A 1 349 ? 8.735 -0.803 -15.207 1.00 98.50 349 THR A O 1
ATOM 2694 N N . ASP A 1 350 ? 9.341 -1.281 -13.089 1.00 98.06 350 ASP A N 1
ATOM 2695 C CA . ASP A 1 350 ? 9.030 -2.720 -13.073 1.00 98.06 350 ASP A CA 1
ATOM 2696 C C . ASP A 1 350 ? 7.685 -3.037 -12.388 1.00 98.06 350 ASP A C 1
ATOM 2698 O O . ASP A 1 350 ? 7.373 -4.190 -12.096 1.00 98.06 350 ASP A O 1
ATOM 2702 N N . SER A 1 351 ? 6.873 -2.011 -12.116 1.00 98.50 351 SER A N 1
ATOM 2703 C CA . SER A 1 351 ? 5.638 -2.132 -11.344 1.00 98.50 351 SER A CA 1
ATOM 2704 C C . SER A 1 351 ? 4.420 -1.618 -12.104 1.00 98.50 351 SER A C 1
ATOM 2706 O O . SER A 1 351 ? 4.316 -0.429 -12.421 1.00 98.50 351 SER A O 1
ATOM 2708 N N . THR A 1 352 ? 3.418 -2.483 -12.290 1.00 98.62 352 THR A N 1
ATOM 2709 C CA . THR A 1 352 ? 2.104 -2.070 -12.810 1.00 98.62 352 THR A CA 1
ATOM 2710 C C . THR A 1 352 ? 1.409 -1.073 -11.895 1.00 98.62 352 THR A C 1
ATOM 2712 O O . THR A 1 352 ? 0.692 -0.205 -12.381 1.00 98.62 352 THR A O 1
ATOM 2715 N N . LYS A 1 353 ? 1.640 -1.137 -10.577 1.00 98.25 353 LYS A N 1
ATOM 2716 C CA . LYS A 1 353 ? 1.107 -0.158 -9.624 1.00 98.25 353 LYS A CA 1
ATOM 2717 C C . LYS A 1 353 ? 1.715 1.223 -9.863 1.00 98.25 353 LYS A C 1
ATOM 2719 O O . LYS A 1 353 ? 0.974 2.205 -9.901 1.00 98.25 353 LYS A O 1
ATOM 2724 N N . CYS A 1 354 ? 3.035 1.300 -10.049 1.00 98.06 354 CYS A N 1
ATOM 2725 C CA . CYS A 1 354 ? 3.691 2.557 -10.405 1.00 98.06 354 CYS A CA 1
ATOM 2726 C C . CYS A 1 354 ? 3.145 3.084 -11.730 1.00 98.06 354 CYS A C 1
ATOM 2728 O O . CYS A 1 354 ? 2.703 4.228 -11.790 1.00 98.06 354 CYS A O 1
ATOM 2730 N N . ALA A 1 355 ? 3.102 2.232 -12.758 1.00 98.38 355 ALA A N 1
ATOM 2731 C CA . ALA A 1 355 ? 2.631 2.625 -14.077 1.00 98.38 355 ALA A CA 1
ATOM 2732 C C . ALA A 1 355 ? 1.181 3.136 -14.049 1.00 98.38 355 ALA A C 1
ATOM 2734 O O . ALA A 1 355 ? 0.890 4.231 -14.530 1.00 98.38 355 ALA A O 1
ATOM 2735 N N . HIS A 1 356 ? 0.291 2.388 -13.392 1.00 98.12 356 HIS A N 1
ATOM 2736 C CA . HIS A 1 356 ? -1.113 2.736 -13.227 1.00 98.12 356 HIS A CA 1
ATOM 2737 C C . HIS A 1 356 ? -1.291 4.110 -12.584 1.00 98.12 356 HIS A C 1
ATOM 2739 O O . HIS A 1 356 ? -2.005 4.953 -13.126 1.00 98.12 356 HIS A O 1
ATOM 2745 N N . TYR A 1 357 ? -0.660 4.361 -11.437 1.00 97.19 357 TYR A N 1
ATOM 2746 C CA . TYR A 1 357 ? -0.873 5.624 -10.742 1.00 97.19 357 TYR A CA 1
ATOM 2747 C C . TYR A 1 357 ? -0.112 6.796 -11.371 1.00 97.19 357 TYR A C 1
ATOM 2749 O O . TYR A 1 357 ? -0.650 7.899 -11.386 1.00 97.19 357 TYR A O 1
ATOM 2757 N N . SER A 1 358 ? 1.074 6.589 -11.948 1.00 97.06 358 SER A N 1
ATOM 2758 C CA . SER A 1 358 ? 1.783 7.645 -12.685 1.00 97.06 358 SER A CA 1
ATOM 2759 C C . SER A 1 358 ? 0.965 8.147 -13.876 1.00 97.06 358 SER A C 1
ATOM 2761 O O . SER A 1 358 ? 0.845 9.357 -14.067 1.00 97.06 358 SER A O 1
ATOM 2763 N N . GLN A 1 359 ? 0.329 7.243 -14.628 1.00 96.94 359 GLN A N 1
ATOM 2764 C CA . GLN A 1 359 ? -0.541 7.629 -15.740 1.00 96.94 359 GLN A CA 1
ATOM 2765 C C . GLN A 1 359 ? -1.853 8.271 -15.262 1.00 96.94 359 GLN A C 1
ATOM 2767 O O . GLN A 1 359 ? -2.247 9.309 -15.783 1.00 96.94 359 GLN A O 1
ATOM 2772 N N . ASN A 1 360 ? -2.527 7.692 -14.260 1.00 95.56 360 ASN A N 1
ATOM 2773 C CA . ASN A 1 360 ? -3.873 8.133 -13.866 1.00 95.56 360 ASN A CA 1
ATOM 2774 C C . ASN A 1 360 ? -3.902 9.319 -12.887 1.00 95.56 360 ASN A C 1
ATOM 2776 O O . ASN A 1 360 ? -4.862 10.084 -12.905 1.00 95.56 360 ASN A O 1
ATOM 2780 N N . LEU A 1 361 ? -2.896 9.471 -12.018 1.00 93.44 361 LEU A N 1
ATOM 2781 C CA . LEU A 1 361 ? -2.846 10.555 -11.024 1.00 93.44 361 LEU A CA 1
ATOM 2782 C C . LEU A 1 361 ? -1.931 11.705 -11.439 1.00 93.44 361 LEU A C 1
ATOM 2784 O O . LEU A 1 361 ? -2.205 12.844 -11.077 1.00 93.44 361 LEU A O 1
ATOM 2788 N N . SER A 1 362 ? -0.852 11.412 -12.167 1.00 94.62 362 SER A N 1
ATOM 2789 C CA . SER A 1 362 ? 0.169 12.409 -12.520 1.00 94.62 362 SER A CA 1
ATOM 2790 C C . SER A 1 362 ? 0.202 12.736 -14.017 1.00 94.62 362 SER A C 1
ATOM 2792 O O . SER A 1 362 ? 0.924 13.643 -14.416 1.00 94.62 362 SER A O 1
ATOM 2794 N N . ASN A 1 363 ? -0.560 12.018 -14.855 1.00 95.50 363 ASN A N 1
ATOM 2795 C CA . ASN A 1 363 ? -0.540 12.150 -16.317 1.00 95.50 363 ASN A CA 1
ATOM 2796 C C . ASN A 1 363 ? 0.880 12.037 -16.917 1.00 95.50 363 ASN A C 1
ATOM 2798 O O . ASN A 1 363 ? 1.260 12.781 -17.823 1.00 95.50 363 ASN A O 1
ATOM 2802 N N . ILE A 1 364 ? 1.679 11.114 -16.373 1.00 96.62 364 ILE A N 1
ATOM 2803 C CA . ILE A 1 364 ? 3.057 10.842 -16.793 1.00 96.62 364 ILE A CA 1
ATOM 2804 C C . ILE A 1 364 ? 3.098 9.590 -17.668 1.00 96.62 364 ILE A C 1
ATOM 2806 O O . ILE A 1 364 ? 2.479 8.580 -17.333 1.00 96.62 364 ILE A O 1
ATOM 2810 N N . ASN A 1 365 ? 3.847 9.640 -18.775 1.00 97.94 365 ASN A N 1
ATOM 2811 C CA . ASN A 1 365 ? 4.070 8.461 -19.608 1.00 97.94 365 ASN A CA 1
ATOM 2812 C C . ASN A 1 365 ? 4.935 7.442 -18.877 1.00 97.94 365 ASN A C 1
ATOM 2814 O O . ASN A 1 365 ? 5.749 7.795 -18.022 1.00 97.94 365 ASN A O 1
ATOM 2818 N N . THR A 1 366 ? 4.795 6.171 -19.231 1.00 98.38 366 THR A N 1
ATOM 2819 C CA . THR A 1 366 ? 5.556 5.118 -18.561 1.00 98.38 366 THR A CA 1
ATOM 2820 C C . THR A 1 366 ? 6.171 4.138 -19.540 1.00 98.38 366 THR A C 1
ATOM 2822 O O . THR A 1 366 ? 5.650 3.919 -20.631 1.00 98.38 366 THR A O 1
ATOM 2825 N N . LEU A 1 367 ? 7.303 3.568 -19.142 1.00 98.56 367 LEU A N 1
ATOM 2826 C CA . LEU A 1 367 ? 7.957 2.444 -19.796 1.00 98.56 367 LEU A CA 1
ATOM 2827 C C . LEU A 1 367 ? 7.950 1.276 -18.805 1.00 98.56 367 LEU A C 1
ATOM 2829 O O . LEU A 1 367 ? 8.698 1.299 -17.829 1.00 98.56 367 LEU A O 1
ATOM 2833 N N . LEU A 1 368 ? 7.086 0.282 -19.028 1.00 98.62 368 LEU A N 1
ATOM 2834 C CA . LEU A 1 368 ? 6.964 -0.876 -18.140 1.00 98.62 368 LEU A CA 1
ATOM 2835 C C . LEU A 1 368 ? 7.813 -2.036 -18.670 1.00 98.62 368 LEU A C 1
ATOM 2837 O O . LEU A 1 368 ? 7.489 -2.646 -19.693 1.00 98.62 368 LEU A O 1
ATOM 2841 N N . LYS A 1 369 ? 8.903 -2.342 -17.970 1.00 98.19 369 LYS A N 1
ATOM 2842 C CA . LYS A 1 369 ? 9.874 -3.374 -18.358 1.00 98.19 369 LYS A CA 1
ATOM 2843 C C . LYS A 1 369 ? 10.360 -4.165 -17.155 1.00 98.19 369 LYS A C 1
ATOM 2845 O O . LYS A 1 369 ? 10.136 -3.762 -16.018 1.00 98.19 369 LYS A O 1
ATOM 2850 N N . SER A 1 370 ? 11.003 -5.302 -17.416 1.00 97.75 370 SER A N 1
ATOM 2851 C CA . SER A 1 370 ? 11.639 -6.073 -16.350 1.00 97.75 370 SER A CA 1
ATOM 2852 C C . SER A 1 370 ? 12.759 -5.258 -15.706 1.00 97.75 370 SER A C 1
ATOM 2854 O O . SER A 1 370 ? 13.335 -4.366 -16.334 1.00 97.75 370 SER A O 1
ATOM 2856 N N . ARG A 1 371 ? 13.062 -5.546 -14.440 1.00 96.62 371 ARG A N 1
ATOM 2857 C CA . ARG A 1 371 ? 14.128 -4.849 -13.716 1.00 96.62 371 ARG A CA 1
ATOM 2858 C C . ARG A 1 371 ? 15.460 -5.004 -14.436 1.00 96.62 371 ARG A C 1
ATOM 2860 O O . ARG A 1 371 ? 16.164 -4.017 -14.602 1.00 96.62 371 ARG A O 1
ATOM 2867 N N . GLU A 1 372 ? 15.750 -6.214 -14.898 1.00 96.38 372 GLU A N 1
ATOM 2868 C CA . GLU A 1 372 ? 16.954 -6.580 -15.635 1.00 96.38 372 GLU A CA 1
ATOM 2869 C C . GLU A 1 372 ? 17.108 -5.718 -16.889 1.00 96.38 372 GLU A C 1
ATOM 2871 O O . GLU A 1 372 ? 18.164 -5.136 -17.105 1.00 96.38 372 GLU A O 1
ATOM 2876 N N . GLU A 1 373 ? 16.044 -5.553 -17.682 1.00 97.06 373 GLU A N 1
ATOM 2877 C CA . GLU A 1 373 ? 16.070 -4.687 -18.867 1.00 97.06 373 GLU A CA 1
ATOM 2878 C C . GLU A 1 373 ? 16.229 -3.198 -18.544 1.00 97.06 373 GLU A C 1
ATOM 2880 O O . GLU A 1 373 ? 16.693 -2.446 -19.396 1.00 97.06 373 GLU A O 1
ATOM 2885 N N . LEU A 1 374 ? 15.769 -2.751 -17.374 1.00 97.38 374 LEU A N 1
ATOM 2886 C CA . LEU A 1 374 ? 15.854 -1.348 -16.967 1.00 97.38 374 LEU A CA 1
ATOM 2887 C C . LEU A 1 374 ? 17.241 -0.978 -16.443 1.00 97.38 374 LEU A C 1
ATOM 2889 O O . LEU A 1 374 ? 17.634 0.176 -16.580 1.00 97.38 374 LEU A O 1
ATOM 2893 N N . ILE A 1 375 ? 17.952 -1.926 -15.828 1.00 96.12 375 ILE A N 1
ATOM 2894 C CA . ILE A 1 375 ? 19.293 -1.699 -15.268 1.00 96.12 375 ILE A CA 1
ATOM 2895 C C . ILE A 1 375 ? 20.425 -2.153 -16.194 1.00 96.12 375 ILE A C 1
ATOM 2897 O O . ILE A 1 375 ? 21.575 -1.845 -15.892 1.00 96.12 375 ILE A O 1
ATOM 2901 N N . SER A 1 376 ? 20.107 -2.856 -17.288 1.00 93.50 376 SER A N 1
ATOM 2902 C CA . SER A 1 376 ? 21.030 -3.165 -18.394 1.00 93.50 376 SER A CA 1
ATOM 2903 C C . SER A 1 376 ? 21.405 -1.914 -19.178 1.00 93.50 376 SER A C 1
ATOM 2905 O O . SER A 1 376 ? 22.572 -1.851 -19.618 1.00 93.50 376 SER A O 1
#

pLDDT: mean 96.9, std 1.92, range [88.25, 98.88]

Sequence (376 aa):
MYLTKEEEAILNGEQGNIKAKAMRILVTLGDIFNAEDLIPIESAQIAGVSYKTIGDAGLEFLEDWADAQVVVESRMNPAGMDLQHWKEMGISKVFAEKQLRIIKALTSMGVKESCSCTPYHAGLIPRIGTHIAWSESSAVIYANSILGAMTNREGGPSALSAALLGKTPNYGLHVKDNRQSELLFTIDFNLSDLDFSLLGYYIGTIAKNKISAIKGISQATKIQLKAFGAGAAAGGGVPMFMMEGITPEYILREDYEEISVDYNELRKIQNQFTTCHQPDIISFGCPHCSYEEILAIINDIHTDQQIWICTSREVKEKLPEIPQNIKIYCDTCMVVAPVEEMNIKCIATDSTKCAHYSQNLSNINTLLKSREELIS

Foldseek 3Di:
DDDDPVLVCQCVQVVHDLLVVLSVVQVVVCVVQVFPYKDFAQEFEAEPLECLRQPPPNLVVLQVNLQFAFPHAYEYAFYQAQLVCRVVLVHDPVRNVSSVSSLNSCVSNVHDLWLALAVVLVPPQDAALGEYEYARLLNLQCCVWARNYFYDNHHNSNRVSCRRVSIHGCGARNDPVNQAAQAEEEEQDDDDLLRLLLVLLLCLLVQQQGEYEYEDDPDDDSSSVSSSSLNNCLNRNHRYYYYPPRTPDDHHDPNHHYDYDDPVSSVVLLVVLAPDDDFQEEEEPSPADHLVRVVVLQVQADDLRAYEGEHAPVSVVPHDDHPPSYDYGHRHGPLSHQVLVSPTAEYEYSHSSCSSSCCVPNVHRYNHDHSNVVRD